Protein AF-A0A4P9YTL7-F1 (afdb_monomer)

Foldseek 3Di:
DALDDPAADPFKDKDKDQAAPQQADQQEKEKAKDWDDLFFQFFKIKIKMKMFGPVCQVVLVVLPLQPPPDDDLVRLVVSLVVLVVVNNTMIMMMIIGFLNNQQCQCPDPDHDHSVNVVLVRVVVVVVVCVVSRRNYAEYEYEDPDDFPVSLVVVCVVVVRHHYDYDHCSSNVGSNNSSRVSSNVNNRVVCLVVHHFPDPCCVVPQDSQCDPSHPPDPSNLVSQLVAQDQEPGHTRRGNCSDPSSVVSCVVRHDDDDD

Structure (mmCIF, N/CA/C/O backbone):
data_AF-A0A4P9YTL7-F1
#
_entry.id   AF-A0A4P9YTL7-F1
#
loop_
_atom_site.group_PDB
_atom_site.id
_atom_site.type_symbol
_atom_site.label_atom_id
_atom_site.label_alt_id
_atom_site.label_comp_id
_atom_site.label_asym_id
_atom_site.label_entity_id
_atom_site.label_seq_id
_atom_site.pdbx_PDB_ins_code
_atom_site.Cartn_x
_atom_site.Cartn_y
_atom_site.Cartn_z
_atom_site.occupancy
_atom_site.B_iso_or_equiv
_atom_site.auth_seq_id
_atom_site.auth_comp_id
_atom_site.auth_asym_id
_atom_site.auth_atom_id
_atom_site.pdbx_PDB_model_num
ATOM 1 N N . MET A 1 1 ? -5.002 -16.765 4.708 1.00 47.38 1 MET A N 1
ATOM 2 C CA . MET A 1 1 ? -3.624 -16.736 4.170 1.00 47.38 1 MET A CA 1
ATOM 3 C C . MET A 1 1 ? -3.748 -16.893 2.663 1.00 47.38 1 MET A C 1
ATOM 5 O O . MET A 1 1 ? -4.121 -17.970 2.240 1.00 47.38 1 MET A O 1
ATOM 9 N N . ALA A 1 2 ? -3.624 -15.882 1.815 1.00 55.34 2 ALA A N 1
ATOM 10 C CA . ALA A 1 2 ? -2.995 -14.575 1.944 1.00 55.34 2 ALA A CA 1
ATOM 11 C C . ALA A 1 2 ? -3.821 -13.532 1.169 1.00 55.34 2 ALA A C 1
ATOM 13 O O . ALA A 1 2 ? -4.632 -13.897 0.324 1.00 55.34 2 ALA A O 1
ATOM 14 N N . ALA A 1 3 ? -3.591 -12.242 1.412 1.00 68.06 3 ALA A N 1
ATOM 15 C CA . ALA A 1 3 ? -4.168 -11.167 0.601 1.00 68.06 3 ALA A CA 1
ATOM 16 C C . ALA A 1 3 ? -3.601 -11.112 -0.834 1.00 68.06 3 ALA A C 1
ATOM 18 O O . ALA A 1 3 ? -3.701 -10.083 -1.496 1.00 68.06 3 ALA A O 1
ATOM 19 N N . THR A 1 4 ? -2.966 -12.186 -1.306 1.00 78.19 4 THR A N 1
ATOM 20 C CA . THR A 1 4 ? -2.368 -12.327 -2.632 1.00 78.19 4 THR A CA 1
ATOM 21 C C . THR A 1 4 ? -3.274 -13.169 -3.527 1.00 78.19 4 THR A C 1
ATOM 23 O O . THR A 1 4 ? -3.948 -14.090 -3.066 1.00 78.19 4 THR A O 1
ATOM 26 N N . GLN A 1 5 ? -3.325 -12.825 -4.813 1.00 79.94 5 GLN A N 1
ATOM 27 C CA . GLN A 1 5 ? -4.062 -13.595 -5.815 1.00 79.94 5 GLN A CA 1
ATOM 28 C C . GLN A 1 5 ? -3.122 -14.564 -6.545 1.00 79.94 5 GLN A C 1
ATOM 30 O O . GLN A 1 5 ? -1.950 -14.233 -6.731 1.00 79.94 5 GLN A O 1
ATOM 35 N N . PRO A 1 6 ? -3.606 -15.747 -6.966 1.00 81.06 6 PRO A N 1
ATOM 36 C CA . PRO A 1 6 ? -2.812 -16.657 -7.779 1.00 81.06 6 PRO A CA 1
ATOM 37 C C . PRO A 1 6 ? -2.610 -16.086 -9.189 1.00 81.06 6 PRO A C 1
ATOM 39 O O . PRO A 1 6 ? -3.538 -15.542 -9.788 1.00 81.06 6 PRO A O 1
ATOM 42 N N . GLY A 1 7 ? -1.412 -16.279 -9.740 1.00 88.19 7 GLY A N 1
ATOM 43 C CA . GLY A 1 7 ? -1.067 -15.849 -11.095 1.00 88.19 7 GLY A CA 1
ATOM 44 C C . GLY A 1 7 ? -0.569 -14.399 -11.191 1.00 88.19 7 GLY A C 1
ATOM 45 O O . GLY A 1 7 ? -0.267 -13.768 -10.176 1.00 88.19 7 GLY A O 1
ATOM 46 N N . PRO A 1 8 ? -0.425 -13.872 -12.418 1.00 93.12 8 PRO A N 1
ATOM 47 C CA . PRO A 1 8 ? 0.178 -12.566 -12.646 1.00 93.12 8 PRO A CA 1
ATOM 48 C C . PRO A 1 8 ? -0.731 -11.419 -12.191 1.00 93.12 8 PRO A C 1
ATOM 50 O O . PRO A 1 8 ? -1.920 -11.359 -12.523 1.00 93.12 8 PRO A O 1
ATOM 53 N N . LEU A 1 9 ? -0.144 -10.442 -11.492 1.00 95.44 9 LEU A N 1
ATOM 54 C CA . LEU A 1 9 ? -0.834 -9.212 -11.112 1.00 95.44 9 LEU A CA 1
ATOM 55 C C . LEU A 1 9 ? -0.974 -8.293 -12.332 1.00 95.44 9 LEU A C 1
ATOM 57 O O . LEU A 1 9 ? -0.066 -7.534 -12.664 1.00 95.44 9 LEU A O 1
ATOM 61 N N . THR A 1 10 ? -2.130 -8.356 -12.987 1.00 94.19 10 THR A N 1
ATOM 62 C CA . THR A 1 10 ? -2.444 -7.533 -14.172 1.00 94.19 10 THR A CA 1
ATOM 63 C C . THR A 1 10 ? -3.434 -6.409 -13.886 1.00 94.19 10 THR A C 1
ATOM 65 O O . THR A 1 10 ? -3.555 -5.477 -14.678 1.00 94.19 10 THR A O 1
ATOM 68 N N . ARG A 1 11 ? -4.160 -6.497 -12.766 1.00 95.50 11 ARG A N 1
ATOM 69 C CA . ARG A 1 11 ? -5.155 -5.516 -12.331 1.00 95.50 11 ARG A CA 1
ATOM 70 C C . ARG A 1 11 ? -5.117 -5.352 -10.827 1.00 95.50 11 ARG A C 1
ATOM 72 O O . ARG A 1 11 ? -4.827 -6.277 -10.076 1.00 95.50 11 ARG A O 1
ATOM 79 N N . SER A 1 12 ? -5.447 -4.153 -10.395 1.00 97.31 12 SER A N 1
ATOM 80 C CA . SER A 1 12 ? -5.551 -3.793 -8.999 1.00 97.31 12 SER A CA 1
ATOM 81 C C . SER A 1 12 ? -6.763 -4.499 -8.394 1.00 97.31 12 SER A C 1
ATOM 83 O O . SER A 1 12 ? -7.860 -4.397 -8.938 1.00 97.31 12 SER A O 1
ATOM 85 N N . TYR A 1 13 ? -6.613 -5.089 -7.210 1.00 97.38 13 TYR A N 1
ATOM 86 C CA . TYR A 1 13 ? -7.715 -5.716 -6.470 1.00 97.38 13 TYR A CA 1
ATOM 87 C C . TYR A 1 13 ? -7.793 -5.256 -5.007 1.00 97.38 13 TYR A C 1
ATOM 89 O O . TYR A 1 13 ? -6.864 -4.645 -4.465 1.00 97.38 13 TYR A O 1
ATOM 97 N N . THR A 1 14 ? -8.928 -5.538 -4.379 1.00 97.50 14 THR A N 1
ATOM 98 C CA . THR A 1 14 ? -9.145 -5.349 -2.945 1.00 97.50 14 THR A CA 1
ATOM 99 C C . THR A 1 14 ? -9.300 -6.717 -2.290 1.00 97.50 14 THR A C 1
ATOM 101 O O . THR A 1 14 ? -9.970 -7.590 -2.838 1.00 97.50 14 THR A O 1
ATOM 104 N N . PHE A 1 15 ? -8.701 -6.896 -1.118 1.00 96.69 15 PHE A N 1
ATOM 105 C CA . PHE A 1 15 ? -8.948 -8.019 -0.222 1.00 96.69 15 PHE A CA 1
ATOM 106 C C . PHE A 1 15 ? -9.376 -7.478 1.143 1.00 96.69 15 PHE A C 1
ATOM 108 O O . PHE A 1 15 ? -8.755 -6.546 1.645 1.00 96.69 15 PHE A O 1
ATOM 115 N N . HIS A 1 16 ? -10.386 -8.086 1.758 1.00 95.94 16 HIS A N 1
ATOM 116 C CA . HIS A 1 16 ? -10.778 -7.839 3.146 1.00 95.94 16 HIS A CA 1
ATOM 117 C C . HIS A 1 16 ? -10.860 -9.177 3.873 1.00 95.94 16 HIS A C 1
ATOM 119 O O . HIS A 1 16 ? -11.236 -10.184 3.269 1.00 95.94 16 HIS A O 1
ATOM 125 N N . THR A 1 17 ? -10.523 -9.196 5.159 1.00 95.44 17 THR A N 1
ATOM 126 C CA . THR A 1 17 ? -10.933 -10.299 6.029 1.00 95.44 17 THR A CA 1
ATOM 127 C C . THR A 1 17 ? -12.433 -10.247 6.274 1.00 95.44 17 THR A C 1
ATOM 129 O O . THR A 1 17 ? -13.058 -9.194 6.130 1.00 95.44 17 THR A O 1
ATOM 132 N N . ASP A 1 18 ? -12.996 -11.363 6.734 1.00 94.50 18 ASP A N 1
ATOM 133 C CA . ASP A 1 18 ? -14.320 -11.338 7.348 1.00 94.50 18 ASP A CA 1
ATOM 134 C C . ASP A 1 18 ? -14.342 -10.307 8.486 1.00 94.50 18 ASP A C 1
ATOM 136 O O . ASP A 1 18 ? -13.347 -10.134 9.203 1.00 94.50 18 ASP A O 1
ATOM 140 N N . VAL A 1 19 ? -15.464 -9.599 8.627 1.00 95.31 19 VAL A N 1
ATOM 141 C CA . VAL A 1 19 ? -15.643 -8.625 9.706 1.00 95.31 19 VAL A CA 1
ATOM 142 C C . VAL A 1 19 ? -15.745 -9.394 11.023 1.00 95.31 19 VAL A C 1
ATOM 144 O O . VAL A 1 19 ? -16.644 -10.231 11.159 1.00 95.31 19 VAL A O 1
ATOM 147 N N . PRO A 1 20 ? -14.861 -9.137 12.002 1.00 94.56 20 PRO A N 1
ATOM 148 C CA . PRO A 1 20 ? -14.962 -9.779 13.303 1.00 94.56 20 PRO A CA 1
ATOM 149 C C . PRO A 1 20 ? -16.298 -9.449 13.966 1.00 94.56 20 PRO A C 1
ATOM 151 O O . PRO A 1 20 ? -16.736 -8.300 13.918 1.00 94.56 20 PRO A O 1
ATOM 154 N N . ALA A 1 21 ? -16.911 -10.415 14.652 1.00 89.88 21 ALA A N 1
ATOM 155 C CA . ALA A 1 21 ? -18.176 -10.187 15.356 1.00 89.88 21 ALA A CA 1
ATOM 156 C C . ALA A 1 21 ? -18.071 -9.039 16.376 1.00 89.88 21 ALA A C 1
ATOM 158 O O . ALA A 1 21 ? -19.003 -8.259 16.524 1.00 89.88 21 ALA A O 1
ATOM 159 N N . ALA A 1 22 ? -16.906 -8.868 17.014 1.00 91.75 22 ALA A N 1
ATOM 160 C CA . ALA A 1 22 ? -16.666 -7.752 17.928 1.00 91.75 22 ALA A CA 1
ATOM 161 C C . ALA A 1 22 ? -16.644 -6.376 17.229 1.00 91.75 22 ALA A C 1
ATOM 163 O O . ALA A 1 22 ? -16.876 -5.362 17.871 1.00 91.75 22 ALA A O 1
ATOM 164 N N . CYS A 1 23 ? -16.378 -6.323 15.922 1.00 91.69 23 CYS A N 1
ATOM 165 C CA . CYS A 1 23 ? -16.438 -5.098 15.118 1.00 91.69 23 CYS A CA 1
ATOM 166 C C . CYS A 1 23 ? -17.814 -4.876 14.466 1.00 91.69 23 CYS A C 1
ATOM 168 O O . CYS A 1 23 ? -18.032 -3.840 13.831 1.00 91.69 23 CYS A O 1
ATOM 170 N N . ALA A 1 24 ? -18.711 -5.859 14.584 1.00 82.12 24 ALA A N 1
ATOM 171 C CA . ALA A 1 24 ? -20.073 -5.817 14.078 1.00 82.12 24 ALA A CA 1
ATOM 172 C C . ALA A 1 24 ? -21.042 -5.264 15.145 1.00 82.12 24 ALA A C 1
ATOM 174 O O . ALA A 1 24 ? -20.634 -4.757 16.193 1.00 82.12 24 ALA A O 1
ATOM 175 N N . ASP A 1 25 ? -22.342 -5.303 14.849 1.00 79.88 25 ASP A N 1
ATOM 176 C CA . ASP A 1 25 ? -23.433 -5.015 15.794 1.00 79.88 25 ASP A CA 1
ATOM 177 C C . ASP A 1 25 ? -23.365 -3.643 16.492 1.00 79.88 25 ASP A C 1
ATOM 179 O O . ASP A 1 25 ? -23.890 -3.436 17.586 1.00 79.88 25 ASP A O 1
ATOM 183 N N . GLY A 1 26 ? -22.745 -2.661 15.835 1.00 80.62 26 GLY A N 1
ATOM 184 C CA . GLY A 1 26 ? -22.714 -1.279 16.303 1.00 80.62 26 GLY A CA 1
ATOM 185 C C . GLY A 1 26 ? -21.650 -0.977 17.361 1.00 80.62 26 GLY A C 1
ATOM 186 O O . GLY A 1 26 ? -21.641 0.146 17.871 1.00 80.62 26 GLY A O 1
ATOM 187 N N . GLN A 1 27 ? -20.717 -1.887 17.661 1.00 91.06 27 GLN A N 1
ATOM 188 C CA . GLN A 1 27 ? -19.594 -1.562 18.549 1.00 91.06 27 GLN A CA 1
ATOM 189 C C . GLN A 1 27 ? -18.655 -0.521 17.915 1.00 91.06 27 GLN A C 1
ATOM 191 O O . GLN A 1 27 ? -18.241 -0.679 16.764 1.00 91.06 27 GLN A O 1
ATOM 196 N N . PRO A 1 28 ? -18.303 0.565 18.627 1.00 96.44 28 PRO A N 1
ATOM 197 C CA . PRO A 1 28 ? -17.494 1.626 18.050 1.00 96.44 28 PRO A CA 1
ATOM 198 C C . PRO A 1 28 ? -16.050 1.154 17.842 1.00 96.44 28 PRO A C 1
ATOM 200 O O . PRO A 1 28 ? -15.390 0.692 18.772 1.00 96.44 28 PRO A O 1
ATOM 203 N N . CYS A 1 29 ? -15.552 1.300 16.618 1.00 97.88 29 CYS A N 1
ATOM 204 C CA . CYS A 1 29 ? -14.227 0.843 16.207 1.00 97.88 29 CYS A CA 1
ATOM 205 C C . CYS A 1 29 ? -13.274 2.011 15.934 1.00 97.88 29 CYS A C 1
ATOM 207 O O . CYS A 1 29 ? -13.695 3.079 15.472 1.00 97.88 29 CYS A O 1
ATOM 209 N N . LEU A 1 30 ? -11.979 1.771 16.155 1.00 97.75 30 LEU A N 1
ATOM 210 C CA . LEU A 1 30 ? -10.913 2.574 15.558 1.00 97.75 30 LEU A CA 1
ATOM 211 C C . LEU A 1 30 ? -10.334 1.865 14.334 1.00 97.75 30 LEU A C 1
ATOM 213 O O . LEU A 1 30 ? -10.321 0.636 14.268 1.00 97.75 30 LEU A O 1
ATOM 217 N N . LEU A 1 31 ? -9.818 2.645 13.389 1.00 98.50 31 LEU A N 1
ATOM 218 C CA . LEU A 1 31 ? -9.197 2.149 12.169 1.00 98.50 31 LEU A CA 1
ATOM 219 C C . LEU A 1 31 ? -7.870 2.871 11.904 1.00 98.50 31 LEU A C 1
ATOM 221 O O . LEU A 1 31 ? -7.775 4.090 12.013 1.00 98.50 31 LEU A O 1
ATOM 225 N N . GLY A 1 32 ? -6.841 2.112 11.547 1.00 98.31 32 GLY A N 1
ATOM 226 C CA . GLY A 1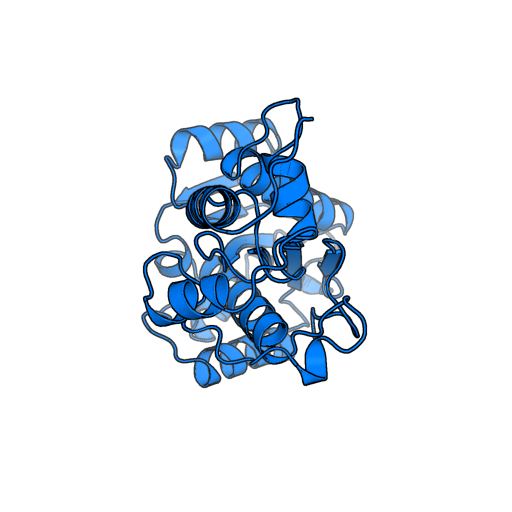 32 ? -5.555 2.603 11.062 1.00 98.31 32 GLY A CA 1
ATOM 227 C C . GLY A 1 32 ? -5.426 2.426 9.553 1.00 98.31 32 GLY A C 1
ATOM 228 O O . GLY A 1 32 ? -5.865 1.406 9.021 1.00 98.31 32 GLY A O 1
ATOM 229 N N . VAL A 1 33 ? -4.811 3.396 8.878 1.00 98.38 33 VAL A N 1
ATOM 230 C CA . VAL A 1 33 ? -4.492 3.355 7.444 1.00 98.38 33 VAL A CA 1
ATOM 231 C C . VAL A 1 33 ? -3.003 3.598 7.249 1.00 98.38 33 VAL A C 1
ATOM 233 O O . VAL A 1 33 ? -2.464 4.565 7.787 1.00 98.38 33 VAL A O 1
ATOM 236 N N . ASP A 1 34 ? -2.365 2.762 6.437 1.00 97.44 34 ASP A N 1
ATOM 237 C CA . ASP A 1 34 ? -0.982 2.962 5.998 1.00 97.44 34 ASP A CA 1
ATOM 238 C C . ASP A 1 34 ? -0.760 2.364 4.596 1.00 97.44 34 ASP A C 1
ATOM 240 O O . ASP A 1 34 ? -1.611 1.632 4.074 1.00 97.44 34 ASP A O 1
ATOM 244 N N . GLU A 1 35 ? 0.386 2.655 3.983 1.00 96.50 35 GLU A N 1
ATOM 245 C CA . GLU A 1 35 ? 0.788 2.119 2.690 1.00 96.50 35 GLU A CA 1
ATOM 246 C C . GLU A 1 35 ? 2.193 1.505 2.655 1.00 96.50 35 GLU A C 1
ATOM 248 O O . GLU A 1 35 ? 3.073 1.757 3.476 1.00 96.50 35 GLU A O 1
ATOM 253 N N . ALA A 1 36 ? 2.441 0.719 1.609 1.00 95.44 36 ALA A N 1
ATOM 254 C CA . ALA A 1 36 ? 3.758 0.230 1.246 1.00 95.44 36 ALA A CA 1
ATOM 255 C C . ALA A 1 36 ? 3.974 0.331 -0.267 1.00 95.44 36 ALA A C 1
ATOM 257 O O . ALA A 1 36 ? 3.078 0.096 -1.077 1.00 95.44 36 ALA A O 1
ATOM 258 N N . GLY A 1 37 ? 5.208 0.635 -0.675 1.00 95.12 37 GLY A N 1
ATOM 259 C CA . GLY A 1 37 ? 5.582 0.621 -2.091 1.00 95.12 37 GLY A CA 1
ATOM 260 C C . GLY A 1 37 ? 5.193 1.868 -2.872 1.00 95.12 37 GLY A C 1
ATOM 261 O O . GLY A 1 37 ? 5.015 1.792 -4.084 1.00 95.12 37 GLY A O 1
ATOM 262 N N . ARG A 1 38 ? 5.102 3.028 -2.222 1.00 95.25 38 ARG A N 1
ATOM 263 C CA . ARG A 1 38 ? 4.814 4.291 -2.906 1.00 95.25 38 ARG A CA 1
ATOM 264 C C . ARG A 1 38 ? 5.929 4.743 -3.861 1.00 95.25 38 ARG A C 1
ATOM 266 O O . ARG A 1 38 ? 5.645 5.088 -5.000 1.00 95.25 38 ARG A O 1
ATOM 273 N N . GLY A 1 39 ? 7.184 4.740 -3.409 1.00 94.62 39 GLY A N 1
ATOM 274 C CA . GLY A 1 39 ? 8.348 5.240 -4.164 1.00 94.62 39 GLY A CA 1
ATOM 275 C C . GLY A 1 39 ? 8.971 4.331 -5.249 1.00 94.62 39 GLY A C 1
ATOM 276 O O . GLY A 1 39 ? 9.470 4.881 -6.232 1.00 94.62 39 GLY A O 1
ATOM 277 N N . PRO A 1 40 ? 8.977 2.990 -5.111 1.00 97.19 40 PRO A N 1
ATOM 278 C CA . PRO A 1 40 ? 9.575 2.068 -6.078 1.00 97.19 40 PRO A CA 1
ATOM 279 C C . PRO A 1 40 ? 9.071 2.249 -7.512 1.00 97.19 40 PRO A C 1
ATOM 281 O O . PRO A 1 40 ? 7.891 2.512 -7.732 1.00 97.19 40 PRO A O 1
ATOM 284 N N .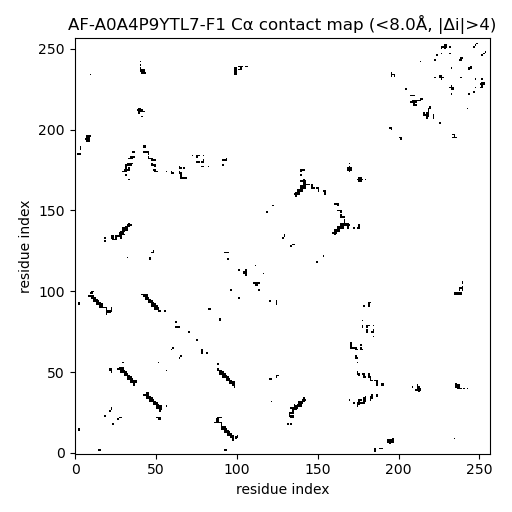 VAL A 1 41 ? 9.964 2.041 -8.478 1.00 98.12 41 VAL A N 1
ATOM 285 C CA . VAL A 1 41 ? 9.636 1.936 -9.909 1.00 98.12 41 VAL A CA 1
ATOM 286 C C . VAL A 1 41 ? 9.166 0.525 -10.287 1.00 98.12 41 VAL A C 1
ATOM 288 O O . VAL A 1 41 ? 8.511 0.349 -11.311 1.00 98.12 41 VAL A O 1
ATOM 291 N N . LEU A 1 42 ? 9.455 -0.473 -9.444 1.00 97.88 42 LEU A N 1
ATOM 292 C CA . LEU A 1 42 ? 9.038 -1.867 -9.618 1.00 97.88 42 LEU A CA 1
ATOM 293 C C . LEU A 1 42 ? 7.961 -2.285 -8.606 1.00 97.88 42 LEU A C 1
ATOM 295 O O . LEU A 1 42 ? 8.001 -1.903 -7.431 1.00 97.88 42 LEU A O 1
ATOM 299 N N . GLY A 1 43 ? 7.045 -3.143 -9.054 1.00 97.38 43 GLY A N 1
ATOM 300 C CA . GLY A 1 43 ? 6.059 -3.834 -8.222 1.00 97.38 43 GLY A CA 1
ATOM 301 C C . GLY A 1 43 ? 4.863 -2.967 -7.814 1.00 97.38 43 GLY A C 1
ATOM 302 O O . GLY A 1 43 ? 4.769 -1.798 -8.197 1.00 97.38 43 GLY A O 1
ATOM 303 N N . PRO A 1 44 ? 3.915 -3.509 -7.038 1.00 97.81 44 PRO A N 1
ATOM 304 C CA . PRO A 1 44 ? 2.667 -2.825 -6.711 1.00 97.81 44 PRO A CA 1
ATOM 305 C C . PRO A 1 44 ? 2.828 -1.781 -5.599 1.00 97.81 44 PRO A C 1
ATOM 307 O O . PRO A 1 44 ? 3.804 -1.793 -4.840 1.00 97.81 44 PRO A O 1
ATOM 310 N N . MET A 1 45 ? 1.844 -0.887 -5.493 1.00 98.00 45 MET A N 1
ATOM 311 C CA . MET A 1 45 ? 1.622 -0.053 -4.308 1.00 98.00 45 MET A CA 1
ATOM 312 C C . MET A 1 45 ? 0.463 -0.657 -3.515 1.00 98.00 45 MET A C 1
ATOM 314 O O . MET A 1 45 ? -0.579 -0.953 -4.089 1.00 98.00 45 MET A O 1
ATOM 318 N N . VAL A 1 46 ? 0.635 -0.866 -2.214 1.00 98.19 46 VAL A N 1
ATOM 319 C CA . VAL A 1 46 ? -0.365 -1.520 -1.363 1.00 98.19 46 VAL A CA 1
ATOM 320 C C . VAL A 1 46 ? -0.808 -0.549 -0.286 1.00 98.19 46 VAL A C 1
ATOM 322 O O . VAL A 1 46 ? 0.015 -0.106 0.504 1.00 98.19 46 VAL A O 1
ATOM 325 N N . TYR A 1 47 ? -2.098 -0.241 -0.245 1.00 98.31 47 TYR A N 1
ATOM 326 C CA . TYR A 1 47 ? -2.732 0.429 0.888 1.00 98.31 47 TYR A CA 1
ATOM 327 C C . TYR A 1 47 ? -3.378 -0.614 1.786 1.00 98.31 47 TYR A C 1
ATOM 329 O O . TYR A 1 47 ? -3.948 -1.578 1.279 1.00 98.31 47 TYR A O 1
ATOM 337 N N . SER A 1 48 ? -3.331 -0.412 3.096 1.00 98.25 48 SER A N 1
ATOM 338 C CA . SER A 1 48 ? -3.975 -1.289 4.067 1.00 98.25 48 SER A CA 1
ATOM 339 C C . SER A 1 48 ? -4.824 -0.503 5.046 1.00 98.25 48 SER A C 1
ATOM 341 O O . SER A 1 48 ? -4.482 0.613 5.432 1.00 98.25 48 SER A O 1
ATOM 343 N N . ILE A 1 49 ? -5.894 -1.147 5.500 1.00 98.50 49 ILE A N 1
ATOM 344 C CA . ILE A 1 49 ? -6.628 -0.788 6.705 1.00 98.50 49 ILE A CA 1
ATOM 345 C C . ILE A 1 49 ? -6.505 -1.900 7.742 1.00 98.50 49 ILE A C 1
ATOM 347 O O . ILE A 1 49 ? -6.436 -3.076 7.388 1.00 98.50 49 ILE A O 1
ATOM 351 N N . CYS A 1 50 ? -6.495 -1.528 9.015 1.00 98.12 50 CYS A N 1
ATOM 352 C CA . CYS A 1 50 ? -6.637 -2.439 10.147 1.00 98.12 50 CYS A CA 1
ATOM 353 C C . CYS A 1 50 ? -7.579 -1.790 11.158 1.00 98.12 50 CYS A C 1
ATOM 355 O O . CYS A 1 50 ? -7.485 -0.586 11.381 1.00 98.12 50 CYS A O 1
ATOM 357 N N . TYR A 1 51 ? -8.503 -2.543 11.740 1.00 98.00 51 TYR A N 1
ATOM 358 C CA . TYR A 1 51 ? -9.505 -2.008 12.654 1.00 98.00 51 TYR A CA 1
ATOM 359 C C . TYR A 1 51 ? -9.842 -2.993 13.771 1.00 98.00 51 TYR A C 1
ATOM 361 O O . TYR A 1 51 ? -9.762 -4.211 13.603 1.00 98.00 51 TYR A O 1
ATOM 369 N N . CYS A 1 52 ? -10.224 -2.446 14.920 1.00 97.31 52 CYS A N 1
ATOM 370 C CA . CYS A 1 52 ? -10.704 -3.196 16.076 1.00 97.31 52 CYS A CA 1
ATOM 371 C C . CYS A 1 52 ? -11.635 -2.321 16.939 1.00 97.31 52 CYS A C 1
ATOM 373 O O . CYS A 1 52 ? -11.682 -1.098 16.741 1.00 97.31 52 CYS A O 1
ATOM 375 N N . PRO A 1 53 ? -12.369 -2.899 17.907 1.00 97.19 53 PRO A N 1
ATOM 376 C CA . PRO A 1 53 ? -13.204 -2.128 18.825 1.00 97.19 53 PRO A CA 1
ATOM 377 C C . PRO A 1 53 ? -12.366 -1.169 19.677 1.00 97.19 53 PRO A C 1
ATOM 379 O O . PRO A 1 53 ? -11.272 -1.522 20.122 1.00 97.19 53 PRO A O 1
ATOM 382 N N . LEU A 1 54 ? -12.894 0.026 19.965 1.00 95.62 54 LEU A N 1
ATOM 383 C CA . LEU A 1 54 ? -12.209 1.048 20.775 1.00 95.62 54 LEU A CA 1
ATOM 384 C C . LEU A 1 54 ? -11.748 0.508 22.134 1.00 95.62 54 LEU A C 1
ATOM 386 O O . LEU A 1 54 ? -10.628 0.781 22.572 1.00 95.62 54 LEU A O 1
ATOM 390 N N . GLU A 1 55 ? -12.587 -0.309 22.770 1.00 94.25 55 GLU A N 1
ATOM 391 C CA . GLU A 1 55 ? -12.313 -0.931 24.070 1.00 94.25 55 GLU A CA 1
ATOM 392 C C . GLU A 1 55 ? -11.114 -1.894 24.030 1.00 94.25 55 GLU A C 1
ATOM 394 O O . GLU A 1 55 ? -10.447 -2.095 25.042 1.00 94.25 55 GLU A O 1
ATOM 399 N N . ARG A 1 56 ? -10.789 -2.441 22.850 1.00 93.69 56 ARG A N 1
ATOM 400 C CA . ARG A 1 56 ? -9.682 -3.383 22.613 1.00 93.69 56 ARG A CA 1
ATOM 401 C C . ARG A 1 56 ? -8.431 -2.697 22.043 1.00 93.69 56 ARG A C 1
ATOM 403 O O . ARG A 1 56 ? -7.472 -3.365 21.663 1.00 93.69 56 ARG A O 1
ATOM 410 N N . SER A 1 57 ? -8.396 -1.364 21.990 1.00 90.50 57 SER A N 1
ATOM 411 C CA . SER A 1 57 ? -7.239 -0.602 21.482 1.00 90.50 57 SER A CA 1
ATOM 412 C C . SER A 1 57 ? -5.941 -0.880 22.258 1.00 90.50 57 SER A C 1
ATOM 414 O O . SER A 1 57 ? -4.860 -0.952 21.667 1.00 90.50 57 SER A O 1
ATOM 416 N N . ASN A 1 58 ? -6.042 -1.097 23.573 1.00 88.75 58 ASN A N 1
ATOM 417 C CA . ASN A 1 58 ? -4.902 -1.448 24.423 1.00 88.75 58 ASN A CA 1
ATOM 418 C C . ASN A 1 58 ? -4.344 -2.848 24.120 1.00 88.75 58 ASN A C 1
ATOM 420 O O . ASN A 1 58 ? -3.133 -3.052 24.232 1.00 88.75 58 ASN A O 1
ATOM 424 N N . ASP A 1 59 ? -5.182 -3.781 23.665 1.00 91.00 59 ASP A N 1
ATOM 425 C CA . ASP A 1 59 ? -4.744 -5.126 23.286 1.00 91.00 59 ASP A CA 1
ATOM 426 C C . ASP A 1 59 ? -3.813 -5.053 22.077 1.00 91.00 59 ASP A C 1
ATOM 428 O O . ASP A 1 59 ? -2.735 -5.643 22.102 1.00 91.00 59 ASP A O 1
ATOM 432 N N . ILE A 1 60 ? -4.141 -4.227 21.074 1.00 87.62 60 ILE A N 1
ATOM 433 C CA . ILE A 1 60 ? -3.257 -3.981 19.921 1.00 87.62 60 ILE A CA 1
ATOM 434 C C . ILE A 1 60 ? -1.890 -3.484 20.389 1.00 87.62 60 ILE A C 1
ATOM 436 O O . ILE A 1 60 ? -0.855 -3.961 19.928 1.00 87.62 60 ILE A O 1
ATOM 440 N N . LYS A 1 61 ? -1.854 -2.559 21.352 1.00 84.75 61 LYS A N 1
ATOM 441 C CA . LYS A 1 61 ? -0.588 -2.078 21.915 1.00 84.75 61 LYS A CA 1
ATOM 442 C C . LYS A 1 61 ? 0.215 -3.219 22.555 1.00 84.75 61 LYS A C 1
ATOM 444 O O . LYS A 1 61 ? 1.419 -3.311 22.322 1.00 84.75 61 LYS A O 1
ATOM 449 N N . SER A 1 62 ? -0.447 -4.109 23.297 1.00 86.06 62 SER A N 1
ATOM 450 C CA . SER A 1 62 ? 0.185 -5.261 23.960 1.00 86.06 62 SER A CA 1
ATOM 451 C C . SER A 1 62 ? 0.754 -6.310 22.990 1.00 86.06 62 SER A C 1
ATOM 453 O O . SER A 1 62 ? 1.703 -7.017 23.330 1.00 86.06 62 SER A O 1
ATOM 455 N N . LEU A 1 63 ? 0.252 -6.374 21.749 1.00 86.19 63 LEU A N 1
ATOM 456 C CA . LEU A 1 63 ? 0.742 -7.305 20.725 1.00 86.19 63 LEU A CA 1
ATOM 457 C C . LEU A 1 63 ? 2.133 -6.940 20.166 1.00 86.19 63 LEU A C 1
ATOM 459 O O . LEU A 1 63 ? 2.751 -7.771 19.488 1.00 86.19 63 LEU A O 1
ATOM 463 N N . GLY A 1 64 ? 2.660 -5.754 20.495 1.00 80.50 64 GLY A N 1
ATOM 464 C CA . GLY A 1 64 ? 4.020 -5.323 20.146 1.00 80.50 64 GLY A CA 1
ATOM 465 C C . GLY A 1 64 ? 4.119 -4.422 18.913 1.00 80.50 64 GLY A C 1
ATOM 466 O O . GLY A 1 64 ? 5.207 -4.256 18.373 1.00 80.50 64 GLY A O 1
ATOM 467 N N . PHE A 1 65 ? 3.012 -3.825 18.463 1.00 79.56 65 PHE A N 1
ATOM 468 C CA . PHE A 1 65 ? 3.005 -2.914 17.309 1.00 79.56 65 PHE A CA 1
ATOM 469 C C . PHE A 1 65 ? 3.639 -1.535 17.606 1.00 79.56 65 PHE A C 1
ATOM 471 O O . PHE A 1 65 ? 4.061 -0.831 16.693 1.00 79.56 65 PHE A O 1
ATOM 478 N N . ALA A 1 66 ? 3.774 -1.150 18.881 1.00 62.81 66 ALA A N 1
ATOM 479 C CA . ALA A 1 66 ? 4.326 0.154 19.275 1.00 62.81 66 ALA A CA 1
ATOM 480 C C . ALA A 1 66 ? 5.844 0.313 19.022 1.00 62.81 66 ALA A C 1
ATOM 482 O O . ALA A 1 66 ? 6.297 1.425 18.762 1.00 62.81 66 ALA A O 1
ATOM 483 N N . ASP A 1 67 ? 6.620 -0.777 19.040 1.00 58.25 67 ASP A N 1
ATOM 484 C CA . ASP A 1 67 ? 8.092 -0.756 18.923 1.00 58.25 67 ASP A CA 1
ATOM 485 C C . ASP A 1 67 ? 8.594 -1.142 17.518 1.00 58.25 67 ASP A C 1
ATOM 487 O O . ASP A 1 67 ? 9.709 -1.620 17.335 1.00 58.25 67 ASP A O 1
ATOM 491 N N . SER A 1 68 ? 7.779 -0.920 16.484 1.00 56.75 68 SER A N 1
ATOM 492 C CA . SER A 1 68 ? 8.016 -1.402 15.110 1.00 56.75 68 SER A CA 1
ATOM 493 C C . SER A 1 68 ? 9.135 -0.690 14.325 1.00 56.75 68 SER A C 1
ATOM 495 O O . SER A 1 68 ? 9.274 -0.877 13.110 1.00 56.75 68 SER A O 1
ATOM 497 N N . LYS A 1 69 ? 9.979 0.113 14.985 1.00 57.00 69 LYS A N 1
ATOM 498 C CA . LYS A 1 69 ? 11.100 0.778 14.313 1.00 57.00 69 LYS A CA 1
ATOM 499 C C . LYS A 1 69 ? 12.142 -0.271 13.937 1.00 57.00 69 LYS A C 1
ATOM 501 O O . LYS A 1 69 ? 12.722 -0.922 14.797 1.00 57.00 69 LYS A O 1
ATOM 506 N N . THR A 1 70 ? 12.368 -0.400 12.628 1.00 65.88 70 THR A N 1
ATOM 507 C CA . THR A 1 70 ? 13.297 -1.355 11.995 1.00 65.88 70 THR A CA 1
ATOM 508 C C . THR A 1 70 ? 12.978 -2.829 12.256 1.00 65.88 70 THR A C 1
ATOM 510 O O . THR A 1 70 ? 13.845 -3.589 12.666 1.00 65.88 70 THR A O 1
ATOM 513 N N . LEU A 1 71 ? 11.747 -3.249 11.950 1.00 80.50 71 LEU A N 1
ATOM 514 C CA . LEU A 1 71 ? 11.423 -4.677 11.890 1.00 80.50 71 LEU A CA 1
ATOM 515 C C . LEU A 1 71 ? 11.998 -5.324 10.629 1.00 80.50 71 LEU A C 1
ATOM 517 O O . LEU A 1 71 ? 11.830 -4.792 9.524 1.00 80.50 71 LEU A O 1
ATOM 521 N N . ASN A 1 72 ? 12.614 -6.492 10.775 1.00 86.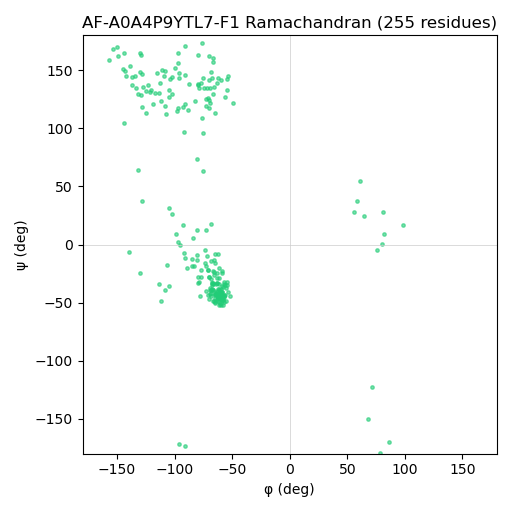88 72 ASN A N 1
ATOM 522 C CA . ASN A 1 72 ? 12.991 -7.334 9.642 1.00 86.88 72 ASN A CA 1
ATOM 523 C C . ASN A 1 72 ? 11.768 -8.078 9.066 1.00 86.88 72 ASN A C 1
ATOM 525 O O . ASN A 1 72 ? 10.659 -7.994 9.590 1.00 86.88 72 ASN A O 1
ATOM 529 N N . GLU A 1 73 ? 11.951 -8.770 7.944 1.00 86.94 73 GLU A N 1
ATOM 530 C CA . GLU A 1 73 ? 10.867 -9.479 7.253 1.00 86.94 73 GLU A CA 1
ATOM 531 C C . GLU A 1 73 ? 10.181 -10.534 8.136 1.00 86.94 73 GLU A C 1
ATOM 533 O O . GLU A 1 73 ? 8.961 -10.500 8.286 1.00 86.94 73 GLU A O 1
ATOM 538 N N . GLN A 1 74 ? 10.961 -11.384 8.809 1.00 88.50 74 GLN A N 1
ATOM 539 C CA . GLN A 1 74 ? 10.450 -12.446 9.686 1.00 88.50 74 GLN A CA 1
ATOM 540 C C . GLN A 1 74 ? 9.639 -11.880 10.859 1.00 88.50 74 GLN A C 1
ATOM 542 O O . GLN A 1 74 ? 8.612 -12.429 11.258 1.00 88.50 74 GLN A O 1
ATOM 547 N N . GLU A 1 75 ? 10.069 -10.750 11.417 1.00 90.06 75 GLU A N 1
ATOM 548 C CA . GLU A 1 75 ? 9.338 -10.069 12.484 1.00 90.06 75 GLU A CA 1
ATOM 549 C C . GLU A 1 75 ? 8.002 -9.508 11.993 1.00 90.06 75 GLU A C 1
ATOM 551 O O . GLU A 1 75 ? 7.005 -9.600 12.716 1.00 90.06 75 GLU A O 1
ATOM 556 N N . ARG A 1 76 ? 7.955 -8.966 10.766 1.00 90.50 76 ARG A N 1
ATOM 557 C CA . ARG A 1 76 ? 6.703 -8.497 10.156 1.00 90.50 76 ARG A CA 1
ATOM 558 C C . ARG A 1 76 ? 5.739 -9.651 9.904 1.00 90.50 76 ARG A C 1
ATOM 560 O O . ARG A 1 76 ? 4.562 -9.523 10.230 1.00 90.50 76 ARG A O 1
ATOM 567 N N . GLU A 1 77 ? 6.228 -10.780 9.399 1.00 91.12 77 GLU A N 1
ATOM 568 C CA . GLU A 1 77 ? 5.417 -11.990 9.218 1.00 91.12 77 GLU A CA 1
ATOM 569 C C . GLU A 1 77 ? 4.852 -12.497 10.547 1.00 91.12 77 GLU A C 1
ATOM 571 O O . GLU A 1 77 ? 3.653 -12.760 10.650 1.00 91.12 77 GLU A O 1
ATOM 576 N N . ARG A 1 78 ? 5.675 -12.537 11.603 1.00 91.88 78 ARG A N 1
ATOM 577 C CA . ARG A 1 78 ? 5.224 -12.913 12.949 1.00 91.88 78 ARG A CA 1
ATOM 578 C C . ARG A 1 78 ? 4.135 -11.975 13.473 1.00 91.88 78 ARG A C 1
ATOM 580 O O . ARG A 1 78 ? 3.180 -12.426 14.098 1.00 91.88 78 ARG A O 1
ATOM 587 N N . LEU A 1 79 ? 4.263 -10.667 13.251 1.00 92.19 79 LEU A N 1
ATOM 588 C CA . LEU A 1 79 ? 3.233 -9.703 13.650 1.00 92.19 79 LEU A CA 1
ATOM 589 C C . LEU A 1 79 ? 1.947 -9.858 12.831 1.00 92.19 79 LEU A C 1
ATOM 591 O O . LEU A 1 79 ? 0.863 -9.788 13.407 1.00 92.19 79 LEU A O 1
ATOM 595 N N . LEU A 1 80 ? 2.042 -10.129 11.526 1.00 92.88 80 LEU A N 1
ATOM 596 C CA . LEU A 1 80 ? 0.867 -10.442 10.712 1.00 92.88 80 LEU A CA 1
ATOM 597 C C . LEU A 1 80 ? 0.180 -11.724 11.200 1.00 92.88 80 LEU A C 1
ATOM 599 O O . LEU A 1 80 ? -1.049 -11.778 11.258 1.00 92.88 80 LEU A O 1
ATOM 603 N N . GLN A 1 81 ? 0.950 -12.734 11.609 1.00 93.00 81 GLN A N 1
ATOM 604 C CA . GLN A 1 81 ? 0.399 -13.947 12.207 1.00 93.00 81 GLN A CA 1
ATOM 605 C C . GLN A 1 81 ? -0.385 -13.622 13.484 1.00 93.00 81 GLN A C 1
ATOM 607 O O . GLN A 1 81 ? -1.512 -14.091 13.624 1.00 93.00 81 GLN A O 1
ATOM 612 N N . LYS A 1 82 ? 0.131 -12.745 14.356 1.00 93.75 82 LYS A N 1
ATOM 613 C CA . LYS A 1 82 ? -0.622 -12.286 15.535 1.00 93.75 82 LYS A CA 1
ATOM 614 C C . LYS A 1 82 ? -1.942 -11.612 15.159 1.00 93.75 82 LYS A C 1
ATOM 616 O O . LYS A 1 82 ? -2.940 -11.867 15.823 1.00 93.75 82 LYS A O 1
ATOM 621 N N . ILE A 1 83 ? -1.979 -10.789 14.106 1.00 93.56 83 ILE A N 1
ATOM 622 C CA . ILE A 1 83 ? -3.242 -10.208 13.603 1.00 93.56 83 ILE A CA 1
ATOM 623 C C . ILE A 1 83 ? -4.215 -11.329 13.215 1.00 93.56 83 ILE A C 1
ATOM 625 O O . ILE A 1 83 ? -5.378 -11.303 13.605 1.00 93.56 83 ILE A O 1
ATOM 629 N N . CYS A 1 84 ? -3.732 -12.347 12.498 1.00 92.12 84 CYS A N 1
ATOM 630 C CA . CYS A 1 84 ? -4.547 -13.483 12.058 1.00 92.12 84 CYS A CA 1
ATOM 631 C C . CYS A 1 84 ? -5.050 -14.369 13.214 1.00 92.12 84 CYS A C 1
ATOM 633 O O . CYS A 1 84 ? -6.134 -14.948 13.114 1.00 92.12 84 CYS A O 1
ATOM 635 N N . GLU A 1 85 ? -4.267 -14.499 14.286 1.00 94.06 85 GLU A N 1
ATOM 636 C CA . GLU A 1 85 ? -4.624 -15.256 15.495 1.00 94.06 85 GLU A CA 1
ATOM 637 C C . GLU A 1 85 ? -5.736 -14.572 16.302 1.00 94.06 85 GLU A C 1
ATOM 639 O O . GLU A 1 85 ? -6.535 -15.259 16.929 1.00 94.06 85 GLU A O 1
ATOM 644 N N . HIS A 1 86 ? -5.842 -13.244 16.216 1.00 95.00 86 HIS A N 1
ATOM 645 C CA . HIS A 1 86 ? -6.813 -12.415 16.942 1.00 95.00 86 HIS A CA 1
ATOM 646 C C . HIS A 1 86 ? -7.954 -11.912 16.035 1.00 95.00 86 HIS A C 1
ATOM 648 O O . HIS A 1 86 ? -8.507 -10.823 16.214 1.00 95.00 86 HIS A O 1
ATOM 654 N N . ARG A 1 87 ? -8.311 -12.712 15.023 1.00 93.75 87 ARG A N 1
ATOM 655 C CA . ARG A 1 87 ? -9.368 -12.400 14.041 1.00 93.75 87 ARG A CA 1
ATOM 656 C C . ARG A 1 87 ? -10.780 -12.300 14.633 1.00 93.75 87 ARG A C 1
ATOM 658 O O . ARG A 1 87 ? -11.715 -11.955 13.923 1.00 93.75 87 ARG A O 1
ATOM 665 N N . ASP A 1 88 ? -10.955 -12.648 15.904 1.00 93.44 88 ASP A N 1
ATOM 666 C CA . ASP A 1 88 ? -12.206 -12.498 16.648 1.00 93.44 88 ASP A CA 1
ATOM 667 C C . ASP A 1 88 ? -12.531 -11.028 16.967 1.00 93.44 88 ASP A C 1
ATOM 669 O O . ASP A 1 88 ? -13.705 -10.689 17.135 1.00 93.44 88 ASP A O 1
ATOM 673 N N . TYR A 1 89 ? -11.524 -10.142 16.971 1.00 95.00 89 TYR A N 1
ATOM 674 C CA . TYR A 1 89 ? -11.717 -8.696 17.152 1.00 95.00 89 TYR A CA 1
ATOM 675 C C . TYR A 1 89 ? -10.840 -7.797 16.270 1.00 95.00 89 TYR A C 1
ATOM 677 O O . TYR A 1 89 ? -11.031 -6.582 16.289 1.00 95.00 89 TYR A O 1
ATOM 685 N N . ILE A 1 90 ? -9.891 -8.343 15.505 1.00 96.50 90 ILE A N 1
ATOM 686 C CA . ILE A 1 90 ? -9.077 -7.567 14.562 1.00 96.50 90 ILE A CA 1
ATOM 687 C C . ILE A 1 90 ? -9.491 -7.900 13.133 1.00 96.50 90 ILE A C 1
ATOM 689 O O . ILE A 1 90 ? -9.360 -9.039 12.687 1.00 96.50 90 ILE A O 1
ATOM 693 N N . GLY A 1 91 ? -9.959 -6.887 12.409 1.00 97.12 91 GLY A N 1
ATOM 694 C CA . GLY A 1 91 ? -10.220 -6.965 10.977 1.00 97.12 91 GLY A CA 1
ATOM 695 C C . GLY A 1 91 ? -9.186 -6.165 10.198 1.00 97.12 91 GLY A C 1
ATOM 696 O O . GLY A 1 91 ? -8.663 -5.159 10.680 1.00 97.12 91 GLY A O 1
ATOM 697 N N . TRP A 1 92 ? -8.870 -6.597 8.982 1.00 97.88 92 TRP A N 1
ATOM 698 C CA . TRP A 1 92 ? -7.971 -5.853 8.105 1.00 97.88 92 TRP A CA 1
ATOM 699 C C . TRP A 1 92 ? -8.321 -6.062 6.638 1.00 97.88 92 TRP A C 1
ATOM 701 O O . TRP A 1 92 ? -9.026 -6.993 6.256 1.00 97.88 92 TRP A O 1
ATOM 711 N N . GLY A 1 93 ? -7.816 -5.171 5.799 1.00 97.88 93 GLY A N 1
ATOM 712 C CA . GLY A 1 93 ? -7.999 -5.245 4.361 1.00 97.88 93 GLY A CA 1
ATOM 713 C C . GLY A 1 93 ? -6.910 -4.484 3.639 1.00 97.88 93 GLY A C 1
ATOM 714 O O . GLY A 1 93 ? -6.254 -3.620 4.217 1.00 97.88 93 GLY A O 1
ATOM 715 N N . VAL A 1 94 ? -6.705 -4.814 2.372 1.00 98.31 94 VAL A N 1
ATOM 716 C CA . VAL A 1 94 ? -5.715 -4.177 1.511 1.00 98.31 94 VAL A CA 1
ATOM 717 C C . VAL A 1 94 ? -6.302 -3.845 0.151 1.00 98.31 94 VAL A C 1
ATOM 719 O O . VAL A 1 94 ? -7.080 -4.606 -0.424 1.00 98.31 94 VAL A O 1
ATOM 722 N N . ARG A 1 95 ? -5.855 -2.722 -0.404 1.00 98.31 95 ARG A N 1
ATOM 723 C CA . ARG A 1 95 ? -5.987 -2.389 -1.818 1.00 98.31 95 ARG A CA 1
ATOM 724 C C . ARG A 1 95 ? -4.614 -2.510 -2.458 1.00 98.31 95 ARG A C 1
ATOM 726 O O . ARG A 1 95 ? -3.724 -1.705 -2.191 1.00 98.31 95 ARG A O 1
ATOM 733 N N . VAL A 1 96 ? -4.461 -3.496 -3.332 1.00 98.50 96 VAL A N 1
ATOM 734 C CA . VAL A 1 96 ? -3.250 -3.675 -4.134 1.00 98.50 96 VAL A CA 1
ATOM 735 C C . VAL A 1 96 ? -3.437 -2.955 -5.460 1.00 98.50 96 VAL A C 1
ATOM 737 O O . VAL A 1 96 ? -4.341 -3.287 -6.227 1.00 98.50 96 VAL A O 1
ATOM 740 N N . LEU A 1 97 ? -2.583 -1.970 -5.722 1.00 98.38 97 LEU A N 1
ATOM 741 C CA . LEU A 1 97 ? -2.536 -1.205 -6.960 1.00 98.38 97 LEU A CA 1
ATOM 742 C C . LEU A 1 97 ? -1.442 -1.773 -7.864 1.00 98.38 97 LEU A C 1
ATOM 744 O O . LEU A 1 97 ? -0.257 -1.745 -7.517 1.00 98.38 97 LEU A O 1
ATOM 748 N N . SER A 1 98 ? -1.853 -2.315 -9.008 1.00 98.00 98 SER A N 1
ATOM 749 C CA . SER A 1 98 ? -0.958 -2.938 -9.981 1.00 98.00 98 SER A CA 1
ATOM 750 C C . SER A 1 98 ? -0.049 -1.890 -10.646 1.00 98.00 98 SER A C 1
ATOM 752 O O . SER A 1 98 ? -0.471 -0.742 -10.832 1.00 98.00 98 SER A O 1
ATOM 754 N N . PRO A 1 99 ? 1.192 -2.240 -11.038 1.00 97.94 99 PRO A N 1
ATOM 755 C CA . PRO A 1 99 ? 2.051 -1.330 -11.800 1.00 97.94 99 PRO A CA 1
ATOM 756 C C . PRO A 1 99 ? 1.385 -0.802 -13.078 1.00 97.94 99 PRO A C 1
ATOM 758 O O . PRO A 1 99 ? 1.580 0.361 -13.445 1.00 97.94 99 PRO A O 1
ATOM 761 N N . GLN A 1 100 ? 0.570 -1.637 -13.724 1.00 96.38 100 GLN A N 1
ATOM 762 C CA . GLN A 1 100 ? -0.164 -1.324 -14.944 1.00 96.38 100 GLN A CA 1
ATOM 763 C C . GLN A 1 100 ? -1.231 -0.261 -14.686 1.00 96.38 100 GLN A C 1
ATOM 765 O O . GLN A 1 100 ? -1.252 0.750 -15.384 1.00 96.38 100 GLN A O 1
ATOM 770 N N . ASP A 1 101 ? -2.054 -0.419 -13.646 1.00 97.31 101 ASP A N 1
ATOM 771 C CA . ASP A 1 101 ? -3.076 0.577 -13.310 1.00 97.31 101 ASP A CA 1
ATOM 772 C C . ASP A 1 101 ? -2.454 1.883 -12.822 1.00 97.31 101 ASP A C 1
ATOM 774 O O . ASP A 1 101 ? -2.972 2.956 -13.138 1.00 97.31 101 ASP A O 1
ATOM 778 N N . ILE A 1 102 ? -1.330 1.819 -12.094 1.00 97.94 102 ILE A N 1
ATOM 779 C CA . ILE A 1 102 ? -0.589 3.020 -11.694 1.00 97.94 102 ILE A CA 1
ATOM 780 C C . ILE A 1 102 ? -0.122 3.778 -12.945 1.00 97.94 102 ILE A C 1
ATOM 782 O O . ILE A 1 102 ? -0.392 4.974 -13.087 1.00 97.94 102 ILE A O 1
ATOM 786 N N . SER A 1 103 ? 0.524 3.067 -13.872 1.00 97.31 103 SER A N 1
ATOM 787 C CA . SER A 1 103 ? 1.049 3.628 -15.119 1.00 97.31 103 SER A CA 1
ATOM 788 C C . SER A 1 103 ? -0.061 4.206 -15.991 1.00 97.31 103 SER A C 1
ATOM 790 O O . SER A 1 103 ? -0.001 5.375 -16.369 1.00 97.31 103 SER A O 1
ATOM 792 N N . GLN A 1 104 ? -1.108 3.419 -16.250 1.00 95.94 104 GLN A N 1
ATOM 793 C CA . GLN A 1 104 ? -2.269 3.822 -17.040 1.00 95.94 104 GLN A CA 1
ATOM 794 C C . GLN A 1 104 ? -2.925 5.069 -16.449 1.00 95.94 104 GLN A C 1
ATOM 796 O O . GLN A 1 104 ? -3.270 6.003 -17.170 1.00 95.94 104 GLN A O 1
ATOM 801 N N . SER A 1 105 ? -3.089 5.103 -15.130 1.00 96.56 105 SER A N 1
ATOM 802 C CA . SER A 1 105 ? -3.749 6.208 -14.450 1.00 96.56 105 SER A CA 1
ATOM 803 C C . SER A 1 105 ? -2.926 7.497 -14.488 1.00 96.56 105 SER A C 1
ATOM 805 O O . SER A 1 105 ? -3.500 8.566 -14.686 1.00 96.56 105 SER A O 1
ATOM 807 N N . MET A 1 106 ? -1.602 7.414 -14.332 1.00 96.88 106 MET A N 1
ATOM 808 C CA . MET A 1 106 ? -0.720 8.587 -14.338 1.00 96.88 106 MET A CA 1
ATOM 809 C C . MET A 1 106 ? -0.395 9.114 -15.742 1.00 96.88 106 MET A C 1
ATOM 811 O O . MET A 1 106 ? -0.159 10.313 -15.885 1.00 96.88 106 MET A O 1
ATOM 815 N N . LEU A 1 107 ? -0.403 8.250 -16.763 1.00 95.50 107 LEU A N 1
ATOM 816 C CA . LEU A 1 107 ? -0.097 8.598 -18.159 1.00 95.50 107 LEU A CA 1
ATOM 817 C C . LEU A 1 107 ? -1.342 8.901 -19.009 1.00 95.50 107 LEU A C 1
ATOM 819 O O . LEU A 1 107 ? -1.226 9.208 -20.194 1.00 95.50 107 LEU A O 1
ATOM 823 N N . ARG A 1 108 ? -2.551 8.828 -18.438 1.00 94.75 108 ARG A N 1
ATOM 824 C CA . ARG A 1 108 ? -3.787 9.164 -19.162 1.00 94.75 108 ARG A CA 1
ATOM 825 C 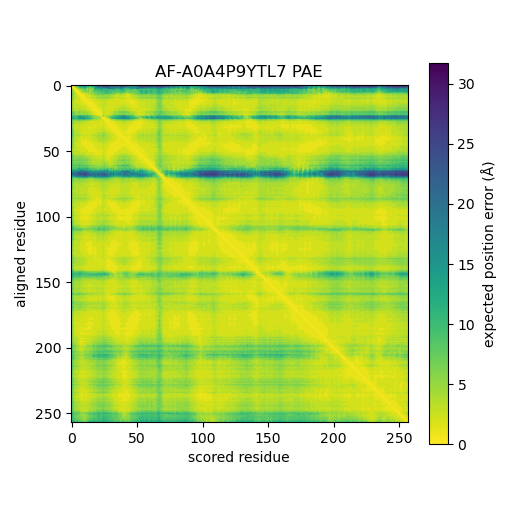C . ARG A 1 108 ? -3.851 10.657 -19.517 1.00 94.75 108 ARG A C 1
ATOM 827 O O . ARG A 1 108 ? -3.300 11.502 -18.817 1.00 94.75 108 ARG A O 1
ATOM 834 N N . ARG A 1 109 ? -4.649 10.994 -20.540 1.00 92.88 109 ARG A N 1
ATOM 835 C CA . ARG A 1 109 ? -4.860 12.380 -21.022 1.00 92.88 109 ARG A CA 1
ATOM 836 C C . ARG A 1 109 ? -5.252 13.366 -19.913 1.00 92.88 109 ARG A C 1
ATOM 838 O O . ARG A 1 109 ? -4.733 14.475 -19.850 1.00 92.88 109 ARG A O 1
ATOM 845 N N . ASN A 1 110 ? -6.167 12.957 -19.033 1.00 93.81 110 ASN A N 1
ATOM 846 C CA . ASN A 1 110 ? -6.610 13.774 -17.904 1.00 93.81 110 ASN A CA 1
ATOM 847 C C . ASN A 1 110 ? -5.710 13.543 -16.691 1.00 93.81 110 ASN A C 1
ATOM 849 O O . ASN A 1 110 ? -5.726 12.456 -16.110 1.00 93.81 110 ASN A O 1
ATOM 853 N N . LYS A 1 111 ? -4.991 14.583 -16.262 1.00 89.94 111 LYS A N 1
ATOM 854 C CA . LYS A 1 111 ? -4.017 14.506 -15.167 1.00 89.94 111 LYS A CA 1
ATOM 855 C C . LYS A 1 111 ? -4.599 13.827 -13.922 1.00 89.94 111 LYS A C 1
ATOM 857 O O . LYS A 1 111 ? -5.573 14.297 -13.339 1.00 89.94 111 LYS A O 1
ATOM 862 N N . TYR A 1 112 ? -3.960 12.743 -13.495 1.00 95.12 112 TYR A N 1
ATOM 863 C CA . TYR A 1 112 ? -4.272 12.044 -12.254 1.00 95.12 112 TYR A CA 1
ATOM 864 C C . TYR A 1 112 ? -2.989 11.530 -11.634 1.00 95.12 112 TYR A C 1
ATOM 866 O O . TYR A 1 112 ? -2.352 10.608 -12.129 1.00 95.12 112 TYR A O 1
ATOM 874 N N . ASN A 1 113 ? -2.552 12.222 -10.591 1.00 93.88 113 ASN A N 1
ATOM 875 C CA . ASN A 1 113 ? -1.251 11.978 -9.991 1.00 93.88 113 ASN A CA 1
ATOM 876 C C . ASN A 1 113 ? -1.344 10.949 -8.855 1.00 93.88 113 ASN A C 1
ATOM 878 O O . ASN A 1 113 ? -2.426 10.594 -8.386 1.00 93.88 113 ASN A O 1
ATOM 882 N N . LEU A 1 114 ? -0.177 10.524 -8.375 1.00 93.44 114 LEU A N 1
ATOM 883 C CA . LEU A 1 114 ? -0.062 9.528 -7.317 1.00 93.44 114 LEU A CA 1
ATOM 884 C C . LEU A 1 114 ? -0.700 9.971 -5.985 1.00 93.44 114 LEU A C 1
ATOM 886 O O . LEU A 1 114 ? -1.187 9.125 -5.245 1.00 93.44 114 LEU A O 1
ATOM 890 N N . ASN A 1 115 ? -0.755 11.277 -5.677 1.00 93.06 115 ASN A N 1
ATOM 891 C CA . ASN A 1 115 ? -1.463 11.773 -4.485 1.00 93.06 115 ASN A CA 1
ATOM 892 C C . ASN A 1 115 ? -2.976 11.591 -4.620 1.00 93.06 115 ASN A C 1
ATOM 894 O O . ASN A 1 115 ? -3.624 11.142 -3.682 1.00 93.06 115 ASN A O 1
ATOM 898 N N . SER A 1 116 ? -3.540 11.920 -5.785 1.00 94.12 116 SER A N 1
ATOM 899 C CA . SER A 1 116 ? -4.966 11.716 -6.051 1.00 94.12 116 SER A CA 1
ATOM 900 C C . SE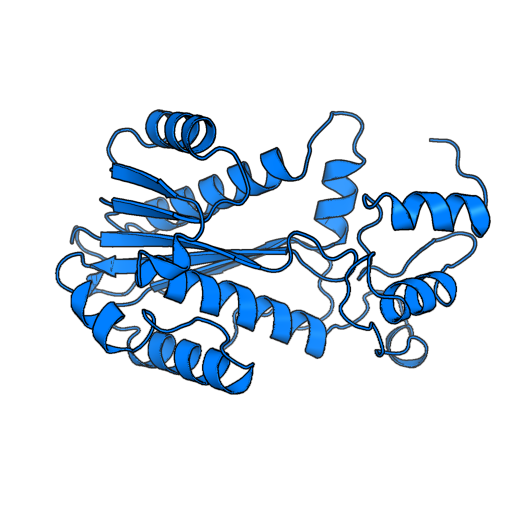R A 1 116 ? -5.332 10.236 -5.936 1.00 94.12 116 SER A C 1
ATOM 902 O O . SER A 1 116 ? -6.275 9.904 -5.228 1.00 94.12 116 SER A O 1
ATOM 904 N N . MET A 1 117 ? -4.522 9.357 -6.532 1.00 95.62 117 MET A N 1
ATOM 905 C CA . MET A 1 117 ? -4.682 7.904 -6.429 1.00 95.62 117 MET A CA 1
ATOM 906 C C . MET A 1 117 ? -4.593 7.385 -4.996 1.00 95.62 117 MET A C 1
ATOM 908 O O . MET A 1 117 ? -5.428 6.582 -4.589 1.00 95.62 117 MET A O 1
ATOM 912 N N . ALA A 1 118 ? -3.615 7.863 -4.225 1.00 93.56 118 ALA A N 1
ATOM 913 C CA . ALA A 1 118 ? -3.474 7.533 -2.811 1.00 93.56 118 ALA A CA 1
ATOM 914 C C . ALA A 1 118 ? -4.725 7.927 -2.012 1.00 93.56 118 ALA A C 1
ATOM 916 O O . ALA A 1 118 ? -5.320 7.087 -1.341 1.00 93.56 118 ALA A O 1
ATOM 917 N N . HIS A 1 119 ? -5.179 9.178 -2.144 1.00 94.75 119 HIS A N 1
ATOM 918 C CA . HIS A 1 119 ? -6.353 9.662 -1.416 1.00 94.75 119 HIS A CA 1
ATOM 919 C C . HIS A 1 119 ? -7.615 8.881 -1.798 1.00 94.75 119 HIS A C 1
ATOM 921 O O . HIS A 1 119 ? -8.390 8.500 -0.923 1.00 94.75 119 HIS A O 1
ATOM 927 N N . ASP A 1 120 ? -7.832 8.634 -3.091 1.00 96.75 120 ASP A N 1
ATOM 928 C CA . ASP A 1 120 ? -9.009 7.903 -3.566 1.00 96.75 120 ASP A CA 1
ATOM 929 C C . ASP A 1 120 ? -8.982 6.439 -3.107 1.00 96.75 120 ASP A C 1
ATOM 931 O O . ASP A 1 120 ? -10.024 5.889 -2.759 1.00 96.75 120 ASP A O 1
ATOM 935 N N . THR A 1 121 ? -7.793 5.837 -3.019 1.00 97.81 121 THR A N 1
ATOM 936 C CA . THR A 1 121 ? -7.604 4.481 -2.491 1.00 97.81 121 THR A CA 1
ATOM 937 C C . THR A 1 121 ? -7.960 4.394 -1.009 1.00 97.81 121 THR A C 1
ATOM 939 O O . THR A 1 121 ? -8.704 3.499 -0.608 1.00 97.81 121 THR A O 1
ATOM 942 N N . THR A 1 122 ? -7.493 5.336 -0.186 1.00 97.62 122 THR A N 1
ATOM 943 C CA . THR A 1 122 ? -7.890 5.401 1.227 1.00 97.62 122 THR A CA 1
ATOM 944 C C . THR A 1 122 ? -9.396 5.610 1.373 1.00 97.62 122 THR A C 1
ATOM 946 O O . THR A 1 122 ? -10.040 4.906 2.145 1.00 97.62 122 THR A O 1
ATOM 949 N N . ILE A 1 123 ? -9.985 6.528 0.598 1.00 98.19 123 ILE A N 1
ATOM 950 C CA . ILE A 1 123 ? -11.436 6.773 0.605 1.00 98.19 123 ILE A CA 1
ATOM 951 C C . ILE A 1 123 ? -12.205 5.503 0.222 1.00 98.19 123 ILE A C 1
ATOM 953 O O . ILE A 1 123 ? -13.227 5.207 0.841 1.00 98.19 123 ILE A O 1
ATOM 957 N N . GLN A 1 124 ? -11.730 4.755 -0.777 1.00 98.25 124 GLN A N 1
ATOM 958 C CA . GLN A 1 124 ? -12.328 3.488 -1.191 1.00 98.25 124 GLN A CA 1
ATOM 959 C C . GLN A 1 124 ? -12.322 2.477 -0.037 1.00 98.25 124 GLN A C 1
ATOM 961 O O . GLN A 1 124 ? -13.383 1.965 0.308 1.00 98.25 124 GLN A O 1
ATOM 966 N N . LEU A 1 125 ? -11.170 2.246 0.599 1.00 98.38 125 LEU A N 1
ATOM 967 C CA . LEU A 1 125 ? -11.054 1.291 1.707 1.00 98.38 125 LEU A CA 1
ATOM 968 C C . LEU A 1 125 ? -11.943 1.668 2.902 1.00 98.38 125 LEU A C 1
ATOM 970 O O . LEU A 1 125 ? -12.598 0.802 3.478 1.00 98.38 125 LEU A O 1
ATOM 974 N N . LEU A 1 126 ? -12.021 2.958 3.246 1.00 98.06 126 LEU A N 1
ATOM 975 C CA . LEU A 1 126 ? -12.916 3.441 4.303 1.00 98.06 126 LEU A CA 1
ATOM 976 C C . LEU A 1 126 ? -14.389 3.190 3.959 1.00 98.06 126 LEU A C 1
ATOM 978 O O . LEU A 1 126 ? -15.150 2.718 4.800 1.00 98.06 126 LEU A O 1
ATOM 982 N N . ARG A 1 127 ? -14.801 3.476 2.718 1.00 98.12 127 ARG A N 1
ATOM 983 C CA . ARG A 1 127 ? -16.177 3.230 2.259 1.00 98.12 127 ARG A CA 1
ATOM 984 C C . ARG A 1 127 ? -16.532 1.750 2.268 1.00 98.12 127 ARG A C 1
ATOM 986 O O . ARG A 1 127 ? -17.642 1.413 2.659 1.00 98.12 127 ARG A O 1
ATOM 993 N N . GLU A 1 128 ? -15.613 0.886 1.852 1.00 97.62 128 GLU A N 1
ATOM 994 C CA . GLU A 1 128 ? -15.814 -0.564 1.863 1.00 97.62 128 GLU A CA 1
ATOM 995 C C . GLU A 1 128 ? -15.965 -1.098 3.294 1.00 97.62 128 GLU A C 1
ATOM 997 O O . GLU A 1 128 ? -16.883 -1.870 3.553 1.00 97.62 128 GLU A O 1
ATOM 1002 N N . ALA A 1 129 ? -15.148 -0.626 4.242 1.00 96.56 129 ALA A N 1
ATOM 1003 C CA . ALA A 1 129 ? -15.279 -1.002 5.651 1.00 96.56 129 ALA A CA 1
ATOM 1004 C C . ALA A 1 129 ? -16.615 -0.533 6.264 1.00 96.56 129 ALA A C 1
ATOM 1006 O O . ALA A 1 129 ? -17.278 -1.295 6.966 1.00 96.56 129 ALA A O 1
ATOM 1007 N N . LEU A 1 130 ? -17.058 0.691 5.949 1.00 95.81 130 LEU A N 1
ATOM 1008 C CA . LEU A 1 130 ? -18.378 1.189 6.357 1.00 95.81 130 LEU A CA 1
ATOM 1009 C C . LEU A 1 130 ? -19.519 0.371 5.734 1.00 95.81 130 LEU A C 1
ATOM 1011 O O . LEU A 1 130 ? -20.483 0.042 6.419 1.00 95.81 130 LEU A O 1
ATOM 1015 N N . ALA A 1 131 ? -19.408 0.023 4.449 1.00 95.94 131 ALA A N 1
ATOM 1016 C CA . ALA A 1 131 ? -20.395 -0.799 3.748 1.00 95.94 131 ALA A CA 1
ATOM 1017 C C . ALA A 1 131 ? -20.467 -2.233 4.301 1.00 95.94 131 ALA A C 1
ATOM 1019 O O . ALA A 1 131 ? -21.519 -2.863 4.228 1.00 95.94 131 ALA A O 1
ATOM 1020 N N . ALA A 1 132 ? -19.378 -2.723 4.897 1.00 94.44 132 ALA A N 1
ATOM 1021 C CA . ALA A 1 132 ? -19.326 -3.986 5.625 1.00 94.44 132 ALA A CA 1
ATOM 1022 C C . ALA A 1 132 ? -19.875 -3.890 7.069 1.00 94.44 132 ALA A C 1
ATOM 1024 O O . ALA A 1 132 ? -19.707 -4.821 7.850 1.00 94.44 132 ALA A O 1
ATOM 1025 N N . ASN A 1 133 ? -20.550 -2.788 7.425 1.00 93.6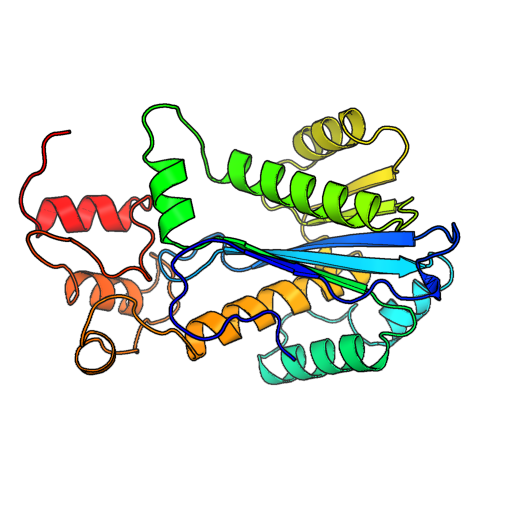2 133 ASN A N 1
ATOM 1026 C CA . ASN A 1 133 ? -21.144 -2.516 8.740 1.00 93.62 133 ASN A CA 1
ATOM 1027 C C . ASN A 1 133 ? -20.147 -2.396 9.907 1.00 93.62 133 ASN A C 1
ATOM 1029 O O . ASN A 1 133 ? -20.536 -2.545 11.066 1.00 93.62 133 ASN A O 1
ATOM 1033 N N . VAL A 1 134 ? -18.884 -2.054 9.639 1.00 96.06 134 VAL A N 1
ATOM 1034 C CA . VAL A 1 134 ? -17.944 -1.678 10.706 1.00 96.06 134 VAL A CA 1
ATOM 1035 C C . VAL A 1 134 ? -18.326 -0.285 11.222 1.00 96.06 134 VAL A C 1
ATOM 1037 O O . VAL A 1 134 ? -18.297 0.692 10.469 1.00 96.06 134 VAL A O 1
ATOM 1040 N N . ASN A 1 135 ? -18.671 -0.151 12.508 1.00 95.62 135 ASN A N 1
ATOM 1041 C CA . ASN A 1 135 ? -19.036 1.144 13.103 1.00 95.62 135 ASN A CA 1
ATOM 1042 C C . ASN A 1 135 ? -17.787 1.973 13.455 1.00 95.62 135 ASN A C 1
ATOM 1044 O O . ASN A 1 135 ? -17.407 2.122 14.617 1.00 95.62 135 ASN A O 1
ATOM 1048 N N . ILE A 1 136 ? -17.131 2.514 12.431 1.00 97.25 136 ILE A N 1
ATOM 1049 C CA . ILE A 1 136 ? -15.900 3.300 12.566 1.00 97.25 136 ILE A CA 1
ATOM 1050 C C . ILE A 1 136 ? -16.204 4.653 13.226 1.00 97.25 136 ILE A C 1
ATOM 1052 O O . ILE A 1 136 ? -17.023 5.427 12.726 1.00 97.25 136 ILE A O 1
ATOM 1056 N N . LYS A 1 137 ? -15.518 4.959 14.334 1.00 97.69 137 LYS A N 1
ATOM 1057 C CA . LYS A 1 137 ? -15.609 6.245 15.050 1.00 97.69 137 LYS A CA 1
ATOM 1058 C C . LYS A 1 137 ? -14.329 7.061 14.994 1.00 97.69 137 LYS A C 1
ATOM 1060 O O . LYS A 1 137 ? -14.409 8.286 14.932 1.00 97.69 137 LYS A O 1
ATOM 1065 N N . GLU A 1 138 ? -13.178 6.398 14.982 1.00 98.25 138 GLU A N 1
ATOM 1066 C CA . GLU A 1 138 ? -11.871 7.049 14.908 1.00 98.25 138 GLU A CA 1
ATOM 1067 C C . GLU A 1 138 ? -11.043 6.454 13.768 1.00 98.25 138 GLU A C 1
ATOM 1069 O O . GLU A 1 138 ? -11.000 5.237 13.594 1.00 98.25 138 GLU A O 1
ATOM 1074 N N . VAL A 1 139 ? -10.388 7.309 12.984 1.00 98.50 139 VAL A N 1
ATOM 1075 C CA . VAL A 1 139 ? -9.493 6.901 11.898 1.00 98.50 139 VAL A CA 1
ATOM 1076 C C . VAL A 1 139 ? -8.162 7.622 12.044 1.00 98.50 139 VAL A C 1
ATOM 1078 O O . VAL A 1 139 ? -8.120 8.848 12.127 1.00 98.50 139 VAL A O 1
ATOM 1081 N N . TYR A 1 140 ? -7.081 6.853 12.010 1.00 98.31 140 TYR A N 1
ATOM 1082 C CA . TYR A 1 140 ? -5.708 7.336 12.060 1.00 98.31 140 TYR A CA 1
ATOM 1083 C C . TYR A 1 140 ? -4.995 6.970 10.763 1.00 98.31 140 TYR A C 1
ATOM 1085 O O . TYR A 1 140 ? -5.063 5.821 10.328 1.00 98.31 140 TYR A O 1
ATOM 1093 N N . ILE A 1 141 ? -4.330 7.933 10.128 1.00 97.81 141 ILE A N 1
ATOM 1094 C CA . ILE A 1 141 ? -3.742 7.745 8.794 1.00 97.81 141 ILE A CA 1
ATOM 1095 C C . ILE A 1 141 ? -2.305 8.245 8.788 1.00 97.81 141 ILE A C 1
ATOM 1097 O O . ILE A 1 141 ? -2.057 9.388 9.186 1.00 97.81 141 ILE A O 1
ATOM 1101 N N . ASP A 1 142 ? -1.381 7.411 8.307 1.00 95.38 142 ASP A N 1
ATOM 1102 C CA . ASP A 1 142 ? -0.034 7.872 7.977 1.00 95.38 142 ASP A CA 1
ATOM 1103 C C . ASP A 1 142 ? -0.030 8.664 6.667 1.00 95.38 142 ASP A C 1
ATOM 1105 O O . ASP A 1 142 ? -0.777 8.383 5.727 1.00 95.38 142 ASP A O 1
ATOM 1109 N N . THR A 1 143 ? 0.801 9.702 6.607 1.00 91.69 143 THR A N 1
ATOM 1110 C CA . THR A 1 143 ? 1.005 10.461 5.377 1.00 91.69 143 THR A CA 1
ATOM 1111 C C . THR A 1 143 ? 2.450 10.89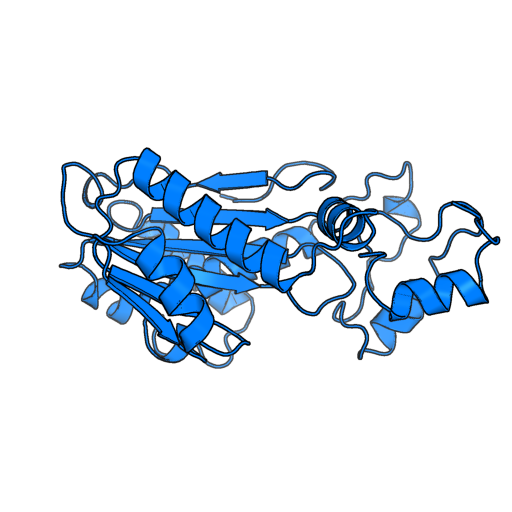8 5.212 1.00 91.69 143 THR A C 1
ATOM 1113 O O . THR A 1 143 ? 3.128 11.320 6.151 1.00 91.69 143 THR A O 1
ATOM 1116 N N . VAL A 1 144 ? 2.890 10.907 3.957 1.00 80.50 144 VAL A N 1
ATOM 1117 C CA . VAL A 1 144 ? 4.136 11.555 3.529 1.00 80.50 144 VAL A CA 1
ATOM 1118 C C . VAL A 1 144 ? 3.951 13.052 3.231 1.00 80.50 144 VAL A C 1
ATOM 1120 O O . VAL A 1 144 ? 4.929 13.798 3.172 1.00 80.50 144 VAL A O 1
ATOM 1123 N N . GLY A 1 145 ? 2.708 13.501 3.016 1.00 80.81 145 GLY A N 1
ATOM 1124 C CA . GLY A 1 145 ? 2.360 14.861 2.595 1.00 80.81 145 GLY A CA 1
ATOM 1125 C C . GLY A 1 145 ? 1.964 15.802 3.743 1.00 80.81 145 GLY A C 1
ATOM 1126 O O . GLY A 1 145 ? 2.123 15.459 4.915 1.00 80.81 145 GLY A O 1
ATOM 1127 N N . PRO A 1 146 ? 1.472 17.015 3.424 1.00 86.06 146 PRO A N 1
ATOM 1128 C CA . PRO A 1 146 ? 0.874 17.932 4.397 1.00 86.06 146 PRO A CA 1
ATOM 1129 C C . PRO A 1 146 ? -0.423 17.335 4.974 1.00 86.06 146 PRO A C 1
ATOM 1131 O O . PRO A 1 146 ? -1.387 17.163 4.212 1.00 86.06 146 PRO A O 1
ATOM 1134 N N . PRO A 1 147 ? -0.470 16.995 6.275 1.00 91.44 147 PRO A N 1
ATOM 1135 C CA . PRO A 1 147 ? -1.621 16.321 6.868 1.00 91.44 147 PRO A CA 1
ATOM 1136 C C . PRO A 1 147 ? -2.904 17.152 6.822 1.00 91.44 147 PRO A C 1
ATOM 1138 O O . PRO A 1 147 ? -3.977 16.603 6.611 1.00 91.44 147 PRO A O 1
ATOM 1141 N N . GLU A 1 148 ? -2.796 18.475 6.930 1.00 93.81 148 GLU A N 1
ATOM 1142 C CA . GLU A 1 148 ? -3.920 19.391 7.144 1.00 93.81 148 GLU A CA 1
ATOM 1143 C C . GLU A 1 148 ? -4.911 19.354 5.975 1.00 93.81 148 GLU A C 1
ATOM 1145 O O . GLU A 1 148 ? -6.120 19.224 6.155 1.00 93.81 148 GLU A O 1
ATOM 1150 N N . SER A 1 149 ? -4.387 19.418 4.747 1.00 91.81 149 SER A N 1
ATOM 1151 C CA . SER A 1 149 ? -5.211 19.374 3.532 1.00 91.81 149 SER A CA 1
ATOM 1152 C C . SER A 1 149 ? -5.882 18.014 3.330 1.00 91.81 149 SER A C 1
ATOM 1154 O O . SER A 1 149 ? -6.996 17.936 2.805 1.00 91.81 149 SER A O 1
ATOM 1156 N N . TYR A 1 150 ? -5.208 16.941 3.750 1.00 94.06 150 TYR A N 1
ATOM 1157 C CA . TYR A 1 150 ? -5.716 15.588 3.596 1.00 94.06 150 TYR A CA 1
ATOM 1158 C C . TYR A 1 150 ? -6.786 15.282 4.646 1.00 94.06 150 TYR A C 1
ATOM 1160 O O . TYR A 1 150 ? -7.860 14.787 4.302 1.00 94.06 150 TYR A O 1
ATOM 1168 N N . GLU A 1 151 ? -6.536 15.672 5.894 1.00 96.06 151 GLU A N 1
ATOM 1169 C CA . GLU A 1 151 ? -7.491 15.582 6.993 1.00 96.06 151 GLU A CA 1
ATOM 1170 C C . GLU A 1 151 ? -8.755 16.381 6.685 1.00 96.06 151 GLU A C 1
ATOM 1172 O O . GLU A 1 151 ? -9.847 15.831 6.768 1.00 96.06 151 GLU A O 1
ATOM 1177 N N . ALA A 1 152 ? -8.631 17.630 6.221 1.00 95.88 152 ALA A N 1
ATOM 1178 C CA . ALA A 1 152 ? -9.786 18.444 5.846 1.00 95.88 152 ALA A CA 1
ATOM 1179 C C . ALA A 1 152 ? -10.640 17.777 4.752 1.00 95.88 152 ALA A C 1
ATOM 1181 O O . ALA A 1 152 ? -11.866 17.719 4.872 1.00 95.88 152 ALA A O 1
ATOM 1182 N N . LYS A 1 153 ? -10.001 17.217 3.710 1.00 95.38 153 LYS A N 1
ATOM 1183 C CA . LYS A 1 153 ? -10.699 16.482 2.640 1.00 95.38 153 LYS A CA 1
ATOM 1184 C C . LYS A 1 153 ? -11.469 15.285 3.202 1.00 95.38 153 LYS A C 1
ATOM 1186 O O . LYS A 1 153 ? -12.618 15.066 2.827 1.00 95.38 153 LYS A O 1
ATOM 1191 N N . LEU A 1 154 ? -10.837 14.490 4.062 1.00 96.50 154 LEU A N 1
ATOM 1192 C CA . LEU A 1 154 ? -11.452 13.288 4.617 1.00 96.50 154 LEU A CA 1
ATOM 1193 C C . LEU A 1 154 ? -12.560 13.620 5.619 1.00 96.50 154 LEU A C 1
ATOM 1195 O O . LEU A 1 154 ? -13.639 13.044 5.523 1.00 96.50 154 LEU A O 1
ATOM 1199 N N . SER A 1 155 ? -12.345 14.587 6.507 1.00 97.12 155 SER A N 1
ATOM 1200 C CA . SER A 1 155 ? -13.346 15.055 7.471 1.00 97.12 155 SER A CA 1
ATO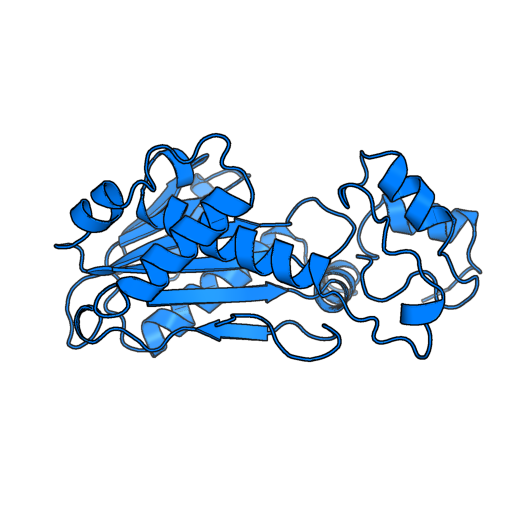M 1201 C C . SER A 1 155 ? -14.586 15.628 6.780 1.00 97.12 155 SER A C 1
ATOM 1203 O O . SER A 1 155 ? -15.700 15.429 7.255 1.00 97.12 155 SER A O 1
ATOM 1205 N N . GLN A 1 156 ? -14.435 16.270 5.615 1.00 97.38 156 GLN A N 1
ATOM 1206 C CA . GLN A 1 156 ? -15.577 16.699 4.802 1.00 97.38 156 GLN A CA 1
ATOM 1207 C C . GLN A 1 156 ? -16.360 15.512 4.213 1.00 97.38 156 GLN A C 1
ATOM 1209 O O . GLN A 1 156 ? -17.586 15.562 4.125 1.00 97.38 156 GLN A O 1
ATOM 1214 N N . LEU A 1 157 ? -15.667 14.452 3.787 1.00 97.31 157 LEU A N 1
ATOM 1215 C CA . LEU A 1 157 ? -16.290 13.258 3.205 1.00 97.31 157 LEU A CA 1
ATOM 1216 C C . LEU A 1 157 ? -16.927 12.340 4.257 1.00 97.31 157 LEU A C 1
ATOM 1218 O O . LEU A 1 157 ? -17.882 11.631 3.942 1.00 97.31 157 LEU A O 1
ATOM 1222 N N . PHE A 1 158 ? -16.404 12.350 5.482 1.00 97.25 158 PHE A N 1
ATOM 1223 C CA . PHE A 1 158 ? -16.806 11.471 6.578 1.00 97.25 158 PHE A CA 1
ATOM 1224 C C . PHE A 1 158 ? -17.054 12.273 7.874 1.00 97.25 158 PHE A C 1
ATOM 1226 O O . PHE A 1 158 ? -16.364 12.065 8.871 1.00 97.25 158 PHE A O 1
ATOM 1233 N N . PRO A 1 159 ? -18.056 13.173 7.905 1.00 95.88 159 PRO A N 1
ATOM 1234 C CA . PRO A 1 159 ? -18.234 14.153 8.987 1.00 95.88 159 PRO A CA 1
ATOM 1235 C C . PRO A 1 159 ? -18.560 13.552 10.365 1.00 95.88 159 PRO A C 1
ATOM 1237 O O . PRO A 1 159 ? -18.453 14.238 11.377 1.00 95.88 159 PRO A O 1
ATOM 1240 N N . TYR A 1 160 ? -18.969 12.283 10.420 1.00 94.81 160 TYR A N 1
ATOM 1241 C CA . TYR A 1 160 ? -19.316 11.576 11.660 1.00 94.81 160 TYR A CA 1
ATOM 1242 C C . TYR A 1 160 ? -18.172 10.723 12.221 1.00 94.81 160 TYR A C 1
ATOM 1244 O O . TYR A 1 160 ? -18.360 10.025 13.219 1.00 94.81 160 TYR A O 1
ATOM 1252 N N . ILE A 1 161 ? -17.011 10.746 11.566 1.00 97.56 161 ILE A N 1
ATOM 1253 C CA . ILE A 1 161 ? -15.819 9.998 11.952 1.00 97.56 161 ILE A CA 1
ATOM 1254 C C . ILE A 1 161 ? -14.759 11.010 12.369 1.00 97.56 161 ILE A C 1
ATOM 1256 O O . ILE A 1 161 ? -14.480 11.968 11.650 1.00 97.56 161 ILE A O 1
ATOM 1260 N N . LYS A 1 162 ? -14.142 10.797 13.528 1.00 98.19 162 LYS A N 1
ATOM 1261 C CA . LYS A 1 162 ? -12.990 11.585 13.953 1.00 98.19 162 LYS A CA 1
ATOM 1262 C C . LYS A 1 162 ? -11.769 11.107 13.179 1.00 98.19 162 LYS A C 1
ATOM 1264 O O . LYS A 1 162 ? -11.287 9.999 13.406 1.00 98.19 162 LYS A O 1
ATOM 1269 N N . ILE A 1 163 ? -11.288 11.933 12.259 1.00 98.25 163 ILE A N 1
ATOM 1270 C CA . ILE A 1 163 ? -10.144 11.609 11.408 1.00 98.25 163 ILE A CA 1
ATOM 1271 C C . ILE A 1 163 ? -8.925 12.378 11.896 1.00 98.25 163 ILE A C 1
ATOM 1273 O O . ILE A 1 163 ? -8.998 13.571 12.167 1.00 98.25 163 ILE A O 1
ATOM 1277 N N . THR A 1 164 ? -7.807 11.675 12.017 1.00 98.00 164 THR A N 1
ATOM 1278 C CA . THR A 1 164 ? -6.508 12.246 12.352 1.00 98.00 164 THR A CA 1
ATOM 1279 C C . THR A 1 164 ? -5.490 11.771 11.330 1.00 98.00 164 THR A C 1
ATOM 1281 O O . THR A 1 164 ? -5.229 10.572 11.201 1.00 98.00 164 THR A O 1
ATOM 1284 N N . VAL A 1 165 ? -4.906 12.715 10.603 1.00 97.19 165 VAL A N 1
ATOM 1285 C CA . VAL A 1 165 ? -3.813 12.444 9.671 1.00 97.19 165 VAL A CA 1
ATOM 1286 C C . VAL A 1 165 ? -2.524 12.939 10.310 1.00 97.19 165 VAL A C 1
ATOM 1288 O O . VAL A 1 165 ? -2.423 14.092 10.720 1.00 97.19 165 VAL A O 1
ATOM 1291 N N . ALA A 1 166 ? -1.513 12.079 10.400 1.00 95.00 166 ALA A N 1
ATOM 1292 C CA . ALA A 1 166 ? -0.238 12.439 11.005 1.00 95.00 166 ALA A CA 1
ATOM 1293 C C . ALA A 1 166 ? 0.931 11.870 10.205 1.00 95.00 166 ALA A C 1
ATOM 1295 O O . ALA A 1 166 ? 0.816 10.854 9.528 1.00 95.00 166 ALA A O 1
ATOM 1296 N N . LYS A 1 167 ? 2.084 12.533 10.296 1.00 93.06 167 LYS A N 1
ATOM 1297 C CA . LYS A 1 167 ? 3.341 11.973 9.793 1.00 93.06 167 LYS A CA 1
ATOM 1298 C C . LYS A 1 167 ? 3.879 10.983 10.817 1.00 93.06 167 LYS A C 1
ATOM 1300 O O . LYS A 1 167 ? 3.920 11.323 12.001 1.00 93.06 167 LYS A O 1
ATOM 1305 N N . LYS A 1 168 ? 4.382 9.833 10.362 1.00 90.00 168 LYS A N 1
ATOM 1306 C CA . LYS A 1 168 ? 4.868 8.752 11.237 1.00 90.00 168 LYS A CA 1
ATOM 1307 C C . LYS A 1 168 ? 3.764 8.258 12.174 1.00 90.00 168 LYS A C 1
ATOM 1309 O O . LYS A 1 168 ? 4.010 8.005 13.354 1.00 90.00 168 LYS A O 1
ATOM 1314 N N . ALA A 1 169 ? 2.533 8.198 11.669 1.00 92.38 169 ALA A N 1
ATOM 1315 C CA . ALA A 1 169 ? 1.374 7.760 12.433 1.00 92.38 169 ALA A CA 1
ATOM 1316 C C . ALA A 1 169 ? 1.518 6.296 12.873 1.00 92.38 169 ALA A C 1
ATOM 1318 O O . ALA A 1 169 ? 1.054 5.940 13.951 1.00 92.38 169 ALA A O 1
ATOM 1319 N N . ASP A 1 170 ? 2.238 5.479 12.103 1.00 90.31 170 ASP A N 1
ATOM 1320 C CA . ASP A 1 170 ? 2.654 4.121 12.463 1.00 90.31 170 ASP A CA 1
ATOM 1321 C C . ASP A 1 170 ? 3.429 4.068 13.792 1.00 90.31 170 ASP A C 1
ATOM 1323 O O . ASP A 1 170 ? 3.222 3.175 14.608 1.00 90.31 170 ASP A O 1
ATOM 1327 N N . SER A 1 171 ? 4.268 5.069 14.061 1.00 89.81 171 SER A N 1
ATOM 1328 C CA . SER A 1 171 ? 5.031 5.192 15.307 1.00 89.81 171 SER A CA 1
ATOM 1329 C C . SER A 1 171 ? 4.218 5.772 16.472 1.00 89.81 171 SER A C 1
ATOM 1331 O O . SER A 1 171 ? 4.686 5.746 17.610 1.00 89.81 171 SER A O 1
ATOM 1333 N N . LEU A 1 172 ? 3.046 6.351 16.200 1.00 91.50 172 LEU A N 1
ATOM 1334 C CA . LEU A 1 172 ? 2.207 7.039 17.190 1.00 91.50 172 LEU A CA 1
ATOM 1335 C C . LEU A 1 172 ? 0.991 6.201 17.598 1.00 91.50 172 LEU A C 1
ATOM 1337 O O . LEU A 1 172 ? 0.587 6.217 18.760 1.00 91.50 172 LEU A O 1
ATOM 1341 N N . TYR A 1 173 ? 0.421 5.459 16.650 1.00 94.31 173 TYR A N 1
ATOM 1342 C CA . TYR A 1 173 ? -0.834 4.739 16.800 1.00 94.31 173 TYR A CA 1
ATOM 1343 C C . TYR A 1 173 ? -0.621 3.253 16.473 1.00 94.31 173 TYR A C 1
ATOM 1345 O O . TYR A 1 173 ? -0.403 2.907 15.309 1.00 94.31 173 TYR A O 1
ATOM 1353 N N . PRO A 1 174 ? -0.745 2.341 17.459 1.00 94.75 174 PRO A N 1
ATOM 1354 C CA . PRO A 1 174 ? -0.547 0.906 17.240 1.00 94.75 174 PRO A CA 1
ATOM 1355 C C . PRO A 1 174 ? -1.416 0.312 16.123 1.00 94.75 174 PRO A C 1
ATOM 1357 O O . PRO A 1 174 ? -0.970 -0.587 15.417 1.00 94.75 174 PRO A O 1
ATOM 1360 N N . ILE A 1 175 ? -2.630 0.839 15.915 1.00 96.44 175 ILE A N 1
ATOM 1361 C CA . ILE A 1 175 ? -3.514 0.388 14.831 1.00 96.44 175 ILE A CA 1
ATOM 1362 C C . ILE A 1 175 ? -2.967 0.741 13.438 1.00 96.44 175 ILE A C 1
ATOM 1364 O O . ILE A 1 175 ? -3.137 -0.027 12.493 1.00 96.44 175 ILE A O 1
ATOM 1368 N N . VAL A 1 176 ? -2.267 1.874 13.310 1.00 96.75 176 VAL A N 1
ATOM 1369 C CA . VAL A 1 176 ? -1.609 2.276 12.059 1.00 96.75 176 VAL A CA 1
ATOM 1370 C C . VAL A 1 176 ? -0.384 1.406 11.827 1.00 96.75 176 VAL A C 1
ATOM 1372 O O . VAL A 1 176 ? -0.192 0.928 10.717 1.00 96.75 176 VAL A O 1
ATOM 1375 N N . SER A 1 177 ? 0.385 1.093 12.875 1.00 95.00 177 SER A N 1
ATOM 1376 C CA . SER A 1 177 ? 1.467 0.107 12.764 1.00 95.00 177 SER A CA 1
ATOM 1377 C C . SER A 1 177 ? 0.950 -1.266 12.314 1.00 95.00 177 SER A C 1
ATOM 1379 O O . SER A 1 177 ? 1.543 -1.883 11.432 1.00 95.00 177 SER A O 1
ATOM 1381 N N . ALA A 1 178 ? -0.196 -1.726 12.825 1.00 95.56 178 ALA A N 1
ATOM 1382 C CA . ALA A 1 178 ? -0.812 -2.967 12.359 1.00 95.56 178 ALA A CA 1
ATOM 1383 C C . ALA A 1 178 ? -1.183 -2.910 10.861 1.00 95.56 178 ALA A C 1
ATOM 1385 O O . ALA A 1 178 ? -0.850 -3.833 10.116 1.00 95.56 178 ALA A O 1
ATOM 1386 N N . ALA A 1 179 ? -1.785 -1.809 10.390 1.00 96.94 179 ALA A N 1
ATOM 1387 C CA . ALA A 1 179 ? -2.038 -1.591 8.960 1.00 96.94 179 ALA A CA 1
ATOM 1388 C C . ALA A 1 179 ? -0.732 -1.562 8.139 1.00 96.94 179 ALA A C 1
ATOM 1390 O O . ALA A 1 179 ? -0.651 -2.154 7.062 1.00 96.94 179 ALA A O 1
ATOM 1391 N N . SER A 1 180 ? 0.322 -0.955 8.685 1.00 95.38 180 SER A N 1
ATOM 1392 C CA . SER A 1 180 ? 1.660 -0.913 8.094 1.00 95.38 180 SER A CA 1
ATOM 1393 C C . SER A 1 180 ? 2.231 -2.303 7.833 1.00 95.38 180 SER A C 1
ATOM 1395 O O . SER A 1 180 ? 2.775 -2.574 6.759 1.00 95.38 180 SER A O 1
ATOM 1397 N N . ILE A 1 181 ? 2.092 -3.207 8.808 1.00 95.19 181 ILE A N 1
ATOM 1398 C CA . ILE A 1 181 ? 2.521 -4.603 8.688 1.00 95.19 181 ILE A CA 1
ATOM 1399 C C . ILE A 1 181 ? 1.740 -5.303 7.578 1.00 95.19 181 ILE A C 1
ATOM 1401 O O . ILE A 1 181 ? 2.358 -5.906 6.700 1.00 95.19 181 ILE A O 1
ATOM 1405 N N . CYS A 1 182 ? 0.413 -5.170 7.561 1.00 96.19 182 CYS A N 1
ATOM 1406 C CA . CYS A 1 182 ? -0.429 -5.751 6.517 1.00 96.19 182 CYS A CA 1
ATOM 1407 C C . CYS A 1 182 ? -0.030 -5.261 5.113 1.00 96.19 182 CYS A C 1
ATOM 1409 O O . CYS A 1 182 ? 0.105 -6.078 4.198 1.00 96.19 182 CYS A O 1
ATOM 1411 N N . ALA A 1 183 ? 0.235 -3.961 4.942 1.00 96.50 183 ALA A N 1
ATOM 1412 C CA . ALA A 1 183 ? 0.679 -3.395 3.668 1.00 96.50 183 ALA A CA 1
ATOM 1413 C C . ALA A 1 183 ? 2.060 -3.925 3.242 1.00 96.50 183 ALA A C 1
ATOM 1415 O O . ALA A 1 183 ? 2.229 -4.375 2.105 1.00 96.50 183 ALA A O 1
ATOM 1416 N N . LYS A 1 184 ? 3.046 -3.889 4.152 1.00 95.00 184 LYS A N 1
ATOM 1417 C CA . LYS A 1 184 ? 4.433 -4.294 3.874 1.00 95.00 184 LYS A CA 1
ATOM 1418 C C . LYS A 1 184 ? 4.538 -5.780 3.559 1.00 95.00 184 LYS A C 1
ATOM 1420 O O . LYS A 1 184 ? 5.092 -6.121 2.521 1.00 95.00 184 LYS A O 1
ATOM 1425 N N . VAL A 1 185 ? 3.960 -6.644 4.397 1.00 95.38 185 VAL A N 1
ATOM 1426 C CA . VAL A 1 185 ? 4.005 -8.097 4.173 1.00 95.38 185 VAL A CA 1
ATOM 1427 C C . VAL A 1 185 ? 3.303 -8.449 2.865 1.00 95.38 185 VAL A C 1
ATOM 1429 O O . VAL A 1 185 ? 3.891 -9.131 2.037 1.00 95.38 185 VAL A O 1
ATOM 1432 N N . THR A 1 186 ? 2.109 -7.902 2.606 1.00 96.62 186 THR A N 1
ATOM 1433 C CA . THR A 1 186 ? 1.396 -8.158 1.341 1.00 96.62 186 THR A CA 1
ATOM 1434 C C . THR A 1 186 ? 2.234 -7.754 0.129 1.00 96.62 186 THR A C 1
ATOM 1436 O O . THR A 1 186 ? 2.353 -8.520 -0.826 1.00 96.62 186 THR A O 1
ATOM 1439 N N . ARG A 1 187 ? 2.837 -6.560 0.152 1.00 96.00 187 ARG A N 1
ATOM 1440 C CA . ARG A 1 187 ? 3.693 -6.092 -0.941 1.00 96.00 187 ARG A CA 1
ATOM 1441 C C . ARG A 1 187 ? 4.906 -6.999 -1.139 1.00 96.00 187 ARG A C 1
ATOM 1443 O O . ARG A 1 187 ? 5.194 -7.365 -2.278 1.00 96.00 187 ARG A O 1
ATOM 1450 N N . ASP A 1 188 ? 5.620 -7.303 -0.060 1.00 93.88 188 ASP A N 1
ATOM 1451 C CA . ASP A 1 188 ? 6.855 -8.083 -0.102 1.00 93.88 188 ASP A CA 1
ATOM 1452 C C . ASP A 1 188 ? 6.558 -9.494 -0.641 1.00 93.88 188 ASP A C 1
ATOM 1454 O O . ASP A 1 188 ? 7.219 -9.933 -1.584 1.00 93.88 188 ASP A O 1
ATOM 1458 N N . THR A 1 189 ? 5.475 -10.135 -0.179 1.00 94.19 189 THR A N 1
ATOM 1459 C CA . THR A 1 189 ? 5.008 -11.425 -0.709 1.00 94.19 189 THR A CA 1
ATOM 1460 C C . THR A 1 189 ? 4.684 -11.355 -2.204 1.00 94.19 189 THR A C 1
ATOM 1462 O O . THR A 1 189 ? 5.099 -12.239 -2.951 1.00 94.19 189 THR A O 1
ATOM 1465 N N . ILE A 1 190 ? 3.991 -10.309 -2.680 1.00 95.44 190 ILE A N 1
ATOM 1466 C CA . ILE A 1 190 ? 3.678 -10.160 -4.115 1.00 95.44 190 ILE A CA 1
ATOM 1467 C C . ILE A 1 190 ? 4.951 -10.018 -4.954 1.00 95.44 190 ILE A C 1
ATOM 1469 O O . ILE A 1 190 ? 5.025 -10.577 -6.044 1.00 95.44 190 ILE A O 1
ATOM 1473 N N . ILE A 1 191 ? 5.953 -9.275 -4.477 1.00 94.31 191 ILE A N 1
ATOM 1474 C CA . ILE A 1 191 ? 7.215 -9.106 -5.209 1.00 94.31 191 ILE A CA 1
ATOM 1475 C C . ILE A 1 191 ? 8.018 -10.411 -5.227 1.00 94.31 191 ILE A C 1
ATOM 1477 O O . ILE A 1 191 ? 8.539 -10.791 -6.275 1.00 94.31 191 ILE A O 1
ATOM 1481 N N . GLN A 1 192 ? 8.095 -11.124 -4.103 1.00 91.62 192 GLN A N 1
ATOM 1482 C CA . GLN A 1 192 ? 8.792 -12.412 -4.024 1.00 91.62 192 GLN A CA 1
ATOM 1483 C C . GLN A 1 192 ? 8.155 -13.469 -4.928 1.00 91.62 192 GLN A C 1
ATOM 1485 O O . GLN A 1 192 ? 8.851 -14.190 -5.645 1.00 91.62 192 GLN A O 1
ATOM 1490 N N . GLN A 1 193 ? 6.823 -13.527 -4.925 1.00 92.06 193 GLN A N 1
ATOM 1491 C CA . GLN A 1 193 ? 6.029 -14.473 -5.705 1.00 92.06 193 GLN A CA 1
ATOM 1492 C C . GLN A 1 193 ? 5.604 -13.904 -7.061 1.00 92.06 193 GLN A C 1
ATOM 1494 O O . GLN A 1 193 ? 4.688 -14.438 -7.684 1.00 92.06 193 GLN A O 1
ATOM 1499 N N . TRP A 1 194 ? 6.249 -12.827 -7.527 1.00 94.06 194 TRP A N 1
ATOM 1500 C CA . TRP A 1 194 ? 5.852 -12.160 -8.762 1.00 94.06 194 TRP A CA 1
ATOM 1501 C C . TRP A 1 194 ? 5.813 -13.161 -9.916 1.00 94.06 194 TRP A C 1
ATOM 1503 O O . TRP A 1 194 ? 6.747 -13.943 -10.082 1.00 94.06 194 TRP A O 1
ATOM 1513 N N . SER A 1 195 ? 4.747 -13.139 -10.705 1.00 93.94 195 SER A N 1
ATOM 1514 C CA . SER A 1 195 ? 4.629 -13.914 -11.939 1.00 93.94 195 SER A CA 1
ATOM 1515 C C . SER A 1 195 ? 4.400 -12.941 -13.079 1.00 93.94 195 SER A C 1
ATOM 1517 O O . SER A 1 195 ? 3.578 -12.024 -12.968 1.00 93.94 195 SER A O 1
ATOM 1519 N N . PHE A 1 196 ? 5.168 -13.107 -14.151 1.00 94.81 196 PHE A N 1
ATOM 1520 C CA . PHE A 1 196 ? 5.059 -12.247 -15.319 1.00 94.81 196 PHE A CA 1
ATOM 1521 C C . PHE A 1 196 ? 3.832 -12.639 -16.144 1.00 94.81 196 PHE A C 1
ATOM 1523 O O . PHE A 1 196 ? 3.523 -13.816 -16.315 1.00 94.81 196 PHE A O 1
ATOM 1530 N N . ALA A 1 197 ? 3.106 -11.638 -16.644 1.00 93.88 197 ALA A N 1
ATOM 1531 C CA . ALA A 1 197 ? 1.964 -11.876 -17.527 1.00 93.88 197 ALA A CA 1
ATOM 1532 C C . ALA A 1 197 ? 2.424 -12.216 -18.954 1.00 93.88 197 ALA A C 1
ATOM 1534 O O . ALA A 1 197 ? 1.684 -12.807 -19.738 1.00 93.88 197 ALA A O 1
ATOM 1535 N N . GLU A 1 198 ? 3.646 -11.811 -19.288 1.00 93.62 198 GLU A N 1
ATOM 1536 C CA . GLU A 1 198 ? 4.285 -11.987 -20.576 1.00 93.62 198 GLU A CA 1
ATOM 1537 C C . GLU A 1 198 ? 4.697 -13.460 -20.780 1.00 93.62 198 GLU A C 1
ATOM 1539 O O . GLU A 1 198 ? 5.427 -14.022 -19.955 1.00 93.62 198 GLU A O 1
ATOM 1544 N N . PRO A 1 199 ? 4.271 -14.115 -21.878 1.00 90.81 199 PRO A N 1
ATOM 1545 C CA . PRO A 1 199 ? 4.597 -15.517 -22.127 1.00 90.81 199 PRO A CA 1
ATOM 1546 C C . PRO A 1 199 ? 6.107 -15.784 -22.135 1.00 90.81 199 PRO A C 1
ATOM 1548 O O . PRO A 1 199 ? 6.859 -15.147 -22.867 1.00 90.81 199 PRO A O 1
ATOM 1551 N N . GLY A 1 200 ? 6.552 -16.750 -21.327 1.00 90.00 200 GLY A N 1
ATOM 1552 C CA . GLY A 1 200 ? 7.961 -17.152 -21.237 1.00 90.00 200 GLY A CA 1
ATOM 1553 C C . GLY A 1 200 ? 8.866 -16.188 -20.460 1.00 90.00 200 GLY A C 1
ATOM 1554 O O . GLY A 1 200 ? 10.024 -16.523 -20.216 1.00 90.00 200 GLY A O 1
ATOM 1555 N N . ALA A 1 201 ? 8.359 -15.037 -20.012 1.00 91.19 201 ALA A N 1
ATOM 1556 C CA . ALA A 1 201 ? 9.165 -14.039 -19.316 1.00 91.19 201 ALA A CA 1
ATOM 1557 C C . ALA A 1 201 ? 9.714 -14.542 -17.974 1.00 91.19 201 ALA A C 1
ATOM 1559 O O . ALA A 1 201 ? 10.857 -14.246 -17.645 1.00 91.19 201 ALA A O 1
ATOM 1560 N N . ASP A 1 202 ? 8.971 -15.384 -17.250 1.00 90.81 202 ASP A N 1
ATOM 1561 C CA . ASP A 1 202 ? 9.450 -16.028 -16.017 1.00 90.81 202 ASP A CA 1
ATOM 1562 C C . ASP A 1 202 ? 10.713 -16.895 -16.217 1.00 90.81 202 ASP A C 1
ATOM 1564 O O . ASP A 1 202 ? 11.465 -17.099 -15.265 1.00 90.81 202 ASP A O 1
ATOM 1568 N N . ALA A 1 203 ? 10.969 -17.392 -17.435 1.00 89.94 203 ALA A N 1
ATOM 1569 C CA . ALA A 1 203 ? 12.156 -18.191 -17.755 1.00 89.94 203 ALA A CA 1
ATOM 1570 C C . ALA A 1 203 ? 13.361 -17.347 -18.206 1.00 89.94 203 ALA A C 1
ATOM 1572 O O . ALA A 1 203 ? 14.492 -17.830 -18.176 1.00 89.94 203 ALA A O 1
ATOM 1573 N N . VAL A 1 204 ? 13.124 -16.110 -18.652 1.00 90.19 204 VAL A N 1
ATOM 1574 C CA . VAL A 1 204 ? 14.141 -15.252 -19.282 1.00 90.19 204 VAL A CA 1
ATOM 1575 C C . VAL A 1 204 ? 14.547 -14.098 -18.369 1.00 90.19 204 VAL A C 1
ATOM 1577 O O . VAL A 1 204 ? 15.724 -13.747 -18.291 1.00 90.19 204 VAL A O 1
ATOM 1580 N N . LEU A 1 205 ? 13.587 -13.504 -17.661 1.00 90.31 205 LEU A N 1
ATOM 1581 C CA . LEU A 1 205 ? 13.817 -12.332 -16.830 1.00 90.31 205 LEU A CA 1
ATOM 1582 C C . LEU A 1 205 ? 14.387 -12.738 -15.473 1.00 90.31 205 LEU A C 1
ATOM 1584 O O . LEU A 1 205 ? 13.781 -13.481 -14.700 1.00 90.31 205 LEU A O 1
ATOM 1588 N N . SER A 1 206 ? 15.552 -12.182 -15.148 1.00 89.31 206 SER A N 1
ATOM 1589 C CA . SER A 1 206 ? 16.131 -12.333 -13.816 1.00 89.31 206 SER A CA 1
ATOM 1590 C C . SER A 1 206 ? 15.227 -11.702 -12.757 1.00 89.31 206 SER A C 1
ATOM 1592 O O . SER A 1 206 ? 14.741 -10.586 -12.930 1.00 89.31 206 SER A O 1
ATOM 1594 N N . ARG A 1 207 ? 15.076 -12.370 -11.611 1.00 88.81 207 ARG A N 1
ATOM 1595 C CA . ARG A 1 207 ? 14.396 -11.824 -10.421 1.00 88.81 207 ARG A CA 1
ATOM 1596 C C . ARG A 1 207 ? 15.311 -10.957 -9.549 1.00 88.81 207 ARG A C 1
ATOM 1598 O O . ARG A 1 207 ? 14.910 -10.517 -8.476 1.00 88.81 207 ARG A O 1
ATOM 1605 N N . ALA A 1 208 ? 16.543 -10.694 -9.993 1.00 91.19 208 ALA A N 1
ATOM 1606 C CA . ALA A 1 208 ? 17.486 -9.804 -9.318 1.00 91.19 208 ALA A CA 1
ATOM 1607 C C . ALA A 1 208 ? 17.111 -8.325 -9.534 1.00 91.19 208 ALA A C 1
ATOM 1609 O O . ALA A 1 208 ? 17.856 -7.557 -10.139 1.00 91.19 208 ALA A O 1
ATOM 1610 N N . PHE A 1 209 ? 15.936 -7.932 -9.041 1.00 92.25 209 PHE A N 1
ATOM 1611 C CA . PHE A 1 209 ? 15.353 -6.600 -9.218 1.00 92.25 209 PHE A CA 1
ATOM 1612 C C . PHE A 1 209 ? 16.106 -5.483 -8.482 1.00 92.25 209 PHE A C 1
ATOM 1614 O O . PHE A 1 209 ? 15.841 -4.308 -8.722 1.00 92.25 209 PHE A O 1
ATOM 1621 N N . GLY A 1 210 ? 17.005 -5.828 -7.556 1.00 92.88 210 GLY A N 1
ATOM 1622 C CA . GLY A 1 210 ? 17.503 -4.887 -6.557 1.00 92.88 210 GLY A CA 1
ATOM 1623 C C . GLY A 1 210 ? 16.402 -4.507 -5.562 1.00 92.88 210 GLY A C 1
ATOM 1624 O O . GLY A 1 210 ? 15.500 -5.289 -5.274 1.00 92.88 210 GLY A O 1
ATOM 1625 N N . SER A 1 211 ? 16.468 -3.293 -5.028 1.00 92.88 211 SER A N 1
ATOM 1626 C CA . SER A 1 211 ? 15.479 -2.744 -4.090 1.00 92.88 211 SER A CA 1
ATOM 1627 C C . SER A 1 211 ? 14.146 -2.348 -4.743 1.00 92.88 211 SER A C 1
ATOM 1629 O O . SER A 1 211 ? 13.160 -2.104 -4.042 1.00 92.88 211 SER A O 1
ATOM 1631 N N . GLY A 1 212 ? 14.113 -2.216 -6.073 1.00 95.31 212 GLY A N 1
ATOM 1632 C CA . GLY A 1 212 ? 12.980 -1.687 -6.828 1.00 95.31 212 GLY A CA 1
ATOM 1633 C C . GLY A 1 212 ? 12.876 -0.159 -6.837 1.00 95.31 212 GLY A C 1
ATOM 1634 O O . GLY A 1 212 ? 11.956 0.369 -7.458 1.00 95.31 212 GLY A O 1
ATOM 1635 N N . TYR A 1 213 ? 13.786 0.574 -6.187 1.00 95.75 213 TYR A N 1
ATOM 1636 C CA . TYR A 1 213 ? 13.818 2.041 -6.200 1.00 95.75 213 TYR A CA 1
ATOM 1637 C C . TYR A 1 213 ? 14.691 2.588 -7.331 1.00 95.75 213 TYR A C 1
ATOM 1639 O O . TYR A 1 213 ? 15.753 2.058 -7.635 1.00 95.75 213 TYR A O 1
ATOM 1647 N N . SER A 1 214 ? 14.297 3.727 -7.903 1.00 93.75 214 SER A N 1
ATOM 1648 C CA . SER A 1 214 ? 15.063 4.402 -8.961 1.00 93.75 214 SER A CA 1
ATOM 1649 C C . SER A 1 214 ? 16.424 4.949 -8.509 1.00 93.75 214 SER A C 1
ATOM 1651 O O . SER A 1 214 ? 17.232 5.331 -9.350 1.00 93.75 214 SER A O 1
ATOM 1653 N N . SER A 1 215 ? 16.672 5.021 -7.198 1.00 94.69 215 SER A N 1
ATOM 1654 C CA . SER A 1 215 ? 17.959 5.410 -6.609 1.00 94.69 215 SER A CA 1
ATOM 1655 C C . SER A 1 215 ? 18.947 4.249 -6.476 1.00 94.69 215 SER A C 1
ATOM 1657 O O . SER A 1 215 ? 20.110 4.486 -6.170 1.00 94.69 215 SER A O 1
ATOM 1659 N N . ASP A 1 216 ? 18.501 3.005 -6.655 1.00 96.81 216 ASP A N 1
ATOM 1660 C CA . ASP A 1 216 ? 19.346 1.824 -6.520 1.00 96.81 216 ASP A CA 1
ATOM 1661 C C . ASP A 1 216 ? 19.987 1.442 -7.867 1.00 96.81 216 ASP A C 1
ATOM 1663 O O . ASP A 1 216 ? 19.264 1.131 -8.824 1.00 96.81 216 ASP A O 1
ATOM 1667 N N . PRO A 1 217 ? 21.332 1.413 -7.958 1.00 96.50 217 PRO A N 1
ATOM 1668 C CA . PRO A 1 217 ? 22.042 1.051 -9.181 1.00 96.50 217 PRO A CA 1
ATOM 1669 C C . PRO A 1 217 ? 21.659 -0.322 -9.739 1.00 96.50 217 PRO A C 1
ATOM 1671 O O . PRO A 1 217 ? 21.591 -0.478 -10.959 1.00 96.50 217 PRO A O 1
ATOM 1674 N N . ASN A 1 218 ? 21.367 -1.302 -8.876 1.00 97.06 218 ASN A N 1
ATOM 1675 C CA . ASN A 1 218 ? 20.984 -2.645 -9.316 1.00 97.06 218 ASN A CA 1
ATOM 1676 C C . ASN A 1 218 ? 19.614 -2.629 -10.001 1.00 97.06 218 ASN A C 1
ATOM 1678 O O . ASN A 1 218 ? 19.454 -3.219 -11.067 1.00 97.06 218 ASN A O 1
ATOM 1682 N N . THR A 1 219 ? 18.662 -1.873 -9.447 1.00 97.31 219 THR A N 1
ATOM 1683 C CA . THR A 1 219 ? 17.337 -1.673 -10.052 1.00 97.31 219 THR A CA 1
ATOM 1684 C C . THR A 1 219 ? 17.446 -0.984 -11.415 1.00 97.31 219 THR A C 1
ATOM 1686 O O . THR A 1 219 ? 16.822 -1.407 -12.386 1.00 97.31 219 THR A O 1
ATOM 1689 N N . VAL A 1 220 ? 18.264 0.069 -11.523 1.00 96.50 220 VAL A N 1
ATOM 1690 C CA . VAL A 1 220 ? 18.457 0.794 -12.793 1.00 96.50 220 VAL A CA 1
ATOM 1691 C C . VAL A 1 220 ? 19.153 -0.078 -13.842 1.00 96.50 220 VAL A C 1
ATOM 1693 O O . VAL A 1 220 ? 18.783 -0.035 -15.015 1.00 96.50 220 VAL A O 1
ATOM 1696 N N . SER A 1 221 ? 20.137 -0.881 -13.431 1.00 96.50 221 SER A N 1
ATOM 1697 C CA . SER A 1 221 ? 20.797 -1.863 -14.298 1.00 96.50 221 SER A CA 1
ATOM 1698 C C . SER A 1 221 ? 19.805 -2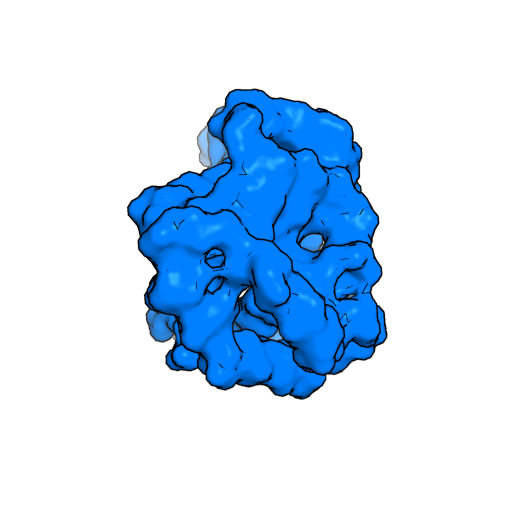.913 -14.800 1.00 96.50 221 SER A C 1
ATOM 1700 O O . SER A 1 221 ? 19.744 -3.184 -15.998 1.00 96.50 221 SER A O 1
ATOM 1702 N N . TRP A 1 222 ? 18.958 -3.435 -13.907 1.00 97.06 222 TRP A N 1
ATOM 1703 C CA . TRP A 1 222 ? 17.903 -4.372 -14.275 1.00 97.06 222 TRP A CA 1
ATOM 1704 C C . TRP A 1 222 ? 16.951 -3.767 -15.310 1.00 97.06 222 TRP A C 1
ATOM 1706 O O . TRP A 1 222 ? 16.708 -4.392 -16.335 1.00 97.06 222 TRP A O 1
ATOM 1716 N N . LEU A 1 223 ? 16.475 -2.534 -15.109 1.00 97.00 223 LEU A N 1
ATOM 1717 C CA . LEU A 1 223 ? 15.613 -1.859 -16.084 1.00 97.00 223 LEU A CA 1
ATOM 1718 C C . LEU A 1 223 ? 16.279 -1.763 -17.462 1.00 97.00 223 LEU A C 1
ATOM 1720 O O . LEU A 1 223 ? 15.678 -2.166 -18.449 1.00 97.00 223 LEU A O 1
ATOM 1724 N N . ARG A 1 224 ? 17.529 -1.289 -17.530 1.00 95.50 224 ARG A N 1
ATOM 1725 C CA . ARG A 1 224 ? 18.275 -1.148 -18.796 1.00 95.50 224 ARG A CA 1
ATOM 1726 C C . ARG A 1 224 ? 18.416 -2.456 -19.568 1.00 95.50 224 ARG A C 1
ATOM 1728 O O . ARG A 1 224 ? 18.360 -2.440 -20.790 1.00 95.50 224 ARG A O 1
ATOM 1735 N N . ASN A 1 225 ? 18.597 -3.567 -18.861 1.00 94.62 225 ASN A N 1
ATOM 1736 C CA . ASN A 1 225 ? 18.791 -4.877 -19.480 1.00 94.62 225 ASN A CA 1
ATOM 1737 C C . ASN A 1 225 ? 17.479 -5.543 -19.921 1.00 94.62 225 ASN A C 1
ATOM 1739 O O . ASN A 1 225 ? 17.527 -6.581 -20.571 1.00 94.62 225 ASN A O 1
ATOM 1743 N N . ASN A 1 226 ? 16.324 -4.982 -19.553 1.00 94.81 226 ASN A N 1
ATOM 1744 C CA . ASN A 1 226 ? 15.008 -5.572 -19.797 1.00 94.81 226 ASN A CA 1
ATOM 1745 C C . ASN A 1 226 ? 14.055 -4.569 -20.476 1.00 94.81 226 ASN A C 1
ATOM 1747 O O . ASN A 1 226 ? 12.865 -4.531 -20.159 1.00 94.81 226 ASN A O 1
ATOM 1751 N N . VAL A 1 227 ? 14.591 -3.743 -21.386 1.00 94.50 227 VAL A N 1
ATOM 1752 C CA . VAL A 1 227 ? 13.799 -2.899 -22.295 1.00 94.50 227 VAL A CA 1
ATOM 1753 C C . VAL A 1 227 ? 13.667 -3.598 -23.643 1.00 94.50 227 VAL A C 1
ATOM 1755 O O . VAL A 1 227 ? 14.658 -3.826 -24.333 1.00 94.50 227 VAL A O 1
ATOM 1758 N N . ASP A 1 228 ? 12.441 -3.916 -24.029 1.00 94.62 228 ASP A N 1
ATOM 1759 C CA . ASP A 1 228 ? 12.090 -4.328 -25.378 1.00 94.62 228 ASP A CA 1
ATOM 1760 C C . ASP A 1 228 ? 11.990 -3.097 -26.307 1.00 94.62 228 ASP A C 1
ATOM 1762 O O . ASP A 1 228 ? 11.353 -2.104 -25.933 1.00 94.62 228 ASP A O 1
ATOM 1766 N N . PRO A 1 229 ? 12.562 -3.134 -27.527 1.00 94.62 229 PRO A N 1
ATOM 1767 C CA . PRO A 1 229 ? 12.545 -1.994 -28.444 1.00 94.62 229 PRO A CA 1
ATOM 1768 C C . PRO A 1 229 ? 11.154 -1.536 -28.893 1.00 94.62 229 PRO A C 1
ATOM 1770 O O . PRO A 1 229 ? 11.027 -0.417 -29.387 1.00 94.62 229 PRO A O 1
ATOM 1773 N N . VAL A 1 230 ? 10.131 -2.387 -28.792 1.00 95.12 230 VAL A N 1
ATOM 1774 C CA . VAL A 1 230 ? 8.760 -2.099 -29.236 1.00 95.12 230 VAL A CA 1
ATOM 1775 C C . VAL A 1 230 ? 7.816 -1.991 -28.040 1.00 95.12 230 VAL A C 1
ATOM 1777 O O . VAL A 1 230 ? 7.056 -1.031 -27.939 1.00 95.12 230 VAL A O 1
ATOM 1780 N N . PHE A 1 231 ? 7.862 -2.958 -27.125 1.00 94.69 231 PHE A N 1
ATOM 1781 C CA . PHE A 1 231 ? 6.935 -3.063 -25.996 1.00 94.69 231 PHE A CA 1
ATOM 1782 C C . PHE A 1 231 ? 7.423 -2.351 -24.729 1.00 94.69 231 PHE A C 1
ATOM 1784 O O . PHE A 1 231 ? 6.646 -2.155 -23.793 1.00 94.69 231 PHE A O 1
ATOM 1791 N N . GLY A 1 232 ? 8.689 -1.930 -24.684 1.00 95.94 232 GLY A N 1
ATOM 1792 C CA . GLY A 1 232 ? 9.277 -1.312 -23.505 1.00 95.94 232 GLY A CA 1
ATOM 1793 C C . GLY A 1 232 ? 9.494 -2.329 -22.387 1.00 95.94 232 GLY A C 1
ATOM 1794 O O . GLY A 1 232 ? 10.215 -3.303 -22.552 1.00 95.94 232 GLY A O 1
ATOM 1795 N N . PHE A 1 233 ? 8.917 -2.097 -21.213 1.00 96.12 233 PHE A N 1
ATOM 1796 C CA . PHE A 1 233 ? 9.193 -2.906 -20.026 1.00 96.12 233 PHE A CA 1
ATOM 1797 C C . PHE A 1 233 ? 8.153 -4.010 -19.765 1.00 96.12 233 PHE A C 1
ATOM 1799 O O . PHE A 1 233 ? 6.987 -3.852 -20.124 1.00 96.12 233 PHE A O 1
ATOM 1806 N N . PRO A 1 234 ? 8.520 -5.082 -19.038 1.00 95.94 234 PRO A N 1
ATOM 1807 C CA . PRO A 1 234 ? 7.548 -6.047 -18.526 1.00 95.94 234 PRO A CA 1
ATOM 1808 C C . PRO A 1 234 ? 6.632 -5.428 -17.457 1.00 95.94 234 PRO A C 1
ATOM 1810 O O . PRO A 1 234 ? 6.980 -4.448 -16.791 1.00 95.94 234 PRO A O 1
ATOM 1813 N N . GLY A 1 235 ? 5.482 -6.056 -17.216 1.00 95.00 235 GLY A N 1
ATOM 1814 C CA . GLY A 1 235 ? 4.379 -5.542 -16.402 1.00 95.00 235 GLY A CA 1
ATOM 1815 C C . GLY A 1 235 ? 4.677 -5.284 -14.921 1.00 95.00 235 GLY A C 1
ATOM 1816 O O . GLY A 1 235 ? 3.851 -4.695 -14.233 1.00 95.00 235 GLY A O 1
ATOM 1817 N N . ILE A 1 236 ? 5.847 -5.676 -14.410 1.00 96.69 236 ILE A N 1
ATOM 1818 C CA . ILE A 1 236 ? 6.304 -5.293 -13.063 1.00 96.69 236 ILE A CA 1
ATOM 1819 C C . ILE A 1 236 ? 6.694 -3.809 -12.974 1.00 96.69 236 ILE A C 1
ATOM 1821 O O . ILE A 1 236 ? 6.720 -3.239 -11.881 1.00 96.69 236 ILE A O 1
ATOM 1825 N N . VAL A 1 237 ? 7.020 -3.182 -14.106 1.00 97.88 237 VAL A N 1
ATOM 1826 C CA . VAL A 1 237 ? 7.556 -1.821 -14.173 1.00 97.88 237 VAL A CA 1
ATOM 1827 C C . VAL A 1 237 ? 6.436 -0.789 -14.221 1.00 97.88 237 VAL A C 1
ATOM 1829 O O . VAL A 1 237 ? 5.452 -0.930 -14.945 1.00 97.88 237 VAL A O 1
ATOM 1832 N N . ARG A 1 238 ? 6.608 0.301 -13.474 1.00 97.94 238 ARG A N 1
ATOM 1833 C CA . ARG A 1 238 ? 5.710 1.454 -13.505 1.00 97.94 238 ARG A CA 1
ATOM 1834 C C . ARG A 1 238 ? 6.197 2.488 -14.522 1.00 97.94 238 ARG A C 1
ATOM 1836 O O . ARG A 1 238 ? 7.036 3.332 -14.212 1.00 97.94 238 ARG A O 1
ATOM 1843 N N . PHE A 1 239 ? 5.636 2.461 -15.726 1.00 97.12 239 PHE A N 1
ATOM 1844 C CA . PHE A 1 239 ? 6.031 3.312 -16.858 1.00 97.12 239 PHE A CA 1
ATOM 1845 C C . PHE A 1 239 ? 5.915 4.816 -16.571 1.00 97.12 239 PHE A C 1
ATOM 1847 O O . PHE A 1 239 ? 6.594 5.618 -17.205 1.00 97.12 239 PHE A O 1
ATOM 1854 N N . SER A 1 240 ? 5.083 5.217 -15.606 1.00 96.50 240 SER A N 1
ATOM 1855 C CA . SER A 1 240 ? 4.895 6.621 -15.226 1.00 96.50 240 SER A CA 1
ATOM 1856 C C . SER A 1 240 ? 6.058 7.237 -14.436 1.00 96.50 240 SER A C 1
ATOM 1858 O O . SER A 1 240 ? 6.010 8.426 -14.115 1.00 96.50 240 SER A O 1
ATOM 1860 N N . TRP A 1 241 ? 7.085 6.461 -14.073 1.00 97.00 241 TRP A N 1
ATOM 1861 C CA . TRP A 1 241 ? 8.276 6.982 -13.402 1.00 97.00 241 TRP A CA 1
ATOM 1862 C C . TRP A 1 241 ? 9.216 7.629 -14.420 1.00 97.00 241 TRP A C 1
ATOM 1864 O O . TRP A 1 241 ? 9.512 7.049 -15.460 1.00 97.00 241 TRP A O 1
ATOM 1874 N N . ALA A 1 242 ? 9.780 8.790 -14.075 1.00 95.69 242 ALA A N 1
ATOM 1875 C CA . ALA A 1 242 ? 10.686 9.529 -14.961 1.00 95.69 242 ALA A CA 1
ATOM 1876 C C . ALA A 1 242 ? 11.913 8.707 -15.407 1.00 95.69 242 ALA A C 1
ATOM 1878 O O . ALA A 1 242 ? 12.402 8.869 -16.523 1.00 95.69 242 ALA A O 1
ATOM 1879 N N . THR A 1 243 ? 12.398 7.795 -14.554 1.00 95.25 243 THR A N 1
ATOM 1880 C CA . THR A 1 243 ? 13.474 6.855 -14.906 1.00 95.25 243 THR A CA 1
ATOM 1881 C C . THR A 1 243 ? 13.088 5.959 -16.082 1.00 95.25 243 THR A C 1
ATOM 1883 O O . THR A 1 243 ? 13.937 5.702 -16.927 1.00 95.25 243 THR A O 1
ATOM 1886 N N . CYS A 1 244 ? 11.830 5.518 -16.162 1.00 96.06 244 CYS A N 1
ATOM 1887 C CA . CYS A 1 244 ? 11.331 4.703 -17.268 1.00 96.06 244 CYS A CA 1
ATOM 1888 C C . CYS A 1 244 ? 11.225 5.517 -18.553 1.00 96.06 244 CYS A C 1
ATOM 1890 O O . CYS A 1 244 ? 11.733 5.062 -19.569 1.00 96.06 244 CYS A O 1
ATOM 1892 N N . SER A 1 245 ? 10.645 6.723 -18.505 1.00 93.44 245 SER A N 1
ATOM 1893 C CA . SER A 1 245 ? 10.543 7.592 -19.688 1.00 93.44 245 SER A CA 1
ATOM 1894 C C . SER A 1 245 ? 11.914 7.853 -20.310 1.00 93.44 245 SER A C 1
ATOM 1896 O O . SER A 1 245 ? 12.107 7.599 -21.490 1.00 93.44 245 SER A O 1
ATOM 1898 N N . ARG A 1 246 ? 12.906 8.224 -19.488 1.00 95.12 246 ARG A N 1
ATOM 1899 C CA . ARG A 1 246 ? 14.274 8.463 -19.963 1.00 95.12 246 ARG A CA 1
ATOM 1900 C C . ARG A 1 246 ? 14.902 7.226 -20.614 1.00 95.12 246 ARG A C 1
ATOM 1902 O O . ARG A 1 246 ? 15.577 7.349 -21.624 1.00 95.12 246 ARG A O 1
ATOM 1909 N N . LEU A 1 247 ? 14.707 6.041 -20.034 1.00 95.56 247 LEU A N 1
ATOM 1910 C CA . LEU A 1 247 ? 15.253 4.804 -20.600 1.00 95.56 247 LEU A CA 1
ATOM 1911 C C . LEU A 1 247 ? 14.558 4.406 -21.907 1.00 95.56 247 LEU A C 1
ATOM 1913 O O . LEU A 1 247 ? 15.235 3.940 -22.819 1.00 95.56 247 LEU A O 1
ATOM 1917 N N . LEU A 1 248 ? 13.243 4.606 -22.015 1.00 95.94 248 LEU A N 1
ATOM 1918 C CA . LEU A 1 248 ? 12.507 4.365 -23.259 1.00 95.94 248 LEU A CA 1
ATOM 1919 C C . LEU A 1 248 ? 12.989 5.308 -24.365 1.00 95.94 248 LEU A C 1
ATOM 1921 O O . LEU A 1 248 ? 13.266 4.836 -25.459 1.00 95.94 248 LEU A O 1
ATOM 1925 N N . ASP A 1 249 ? 13.193 6.591 -24.061 1.00 94.19 249 ASP A N 1
ATOM 1926 C CA . ASP A 1 249 ? 13.721 7.565 -25.027 1.00 94.19 249 ASP A CA 1
ATOM 1927 C C . ASP A 1 249 ? 15.152 7.222 -25.491 1.00 94.19 249 ASP A C 1
ATOM 1929 O O . ASP A 1 249 ? 15.522 7.496 -26.631 1.00 94.19 249 ASP A O 1
ATOM 1933 N N . GLU A 1 250 ? 15.968 6.624 -24.614 1.00 93.69 250 GLU A N 1
ATOM 1934 C CA . GLU A 1 250 ? 17.354 6.227 -24.905 1.00 93.69 250 GLU A CA 1
ATOM 1935 C C . GLU A 1 250 ? 17.456 4.920 -25.719 1.00 93.69 250 GLU A C 1
ATOM 1937 O O . GLU A 1 250 ? 18.420 4.747 -26.466 1.00 93.69 250 GLU A O 1
ATOM 1942 N N . THR A 1 251 ? 16.524 3.974 -25.540 1.00 92.81 251 THR A N 1
ATOM 1943 C CA . THR A 1 251 ? 16.712 2.573 -25.981 1.00 92.81 251 THR A CA 1
ATOM 1944 C C . THR A 1 251 ? 15.571 1.980 -26.804 1.00 92.81 251 THR A C 1
ATOM 1946 O O . THR A 1 251 ? 15.814 1.047 -27.571 1.00 92.81 251 THR A O 1
ATOM 1949 N N . ALA A 1 252 ? 14.347 2.490 -26.667 1.00 94.38 252 ALA A N 1
ATOM 1950 C CA . ALA A 1 252 ? 13.177 1.971 -27.361 1.00 94.38 252 ALA A CA 1
ATOM 1951 C C . ALA A 1 252 ? 12.869 2.776 -28.631 1.00 94.38 252 ALA A C 1
ATOM 1953 O O . ALA A 1 252 ? 13.368 3.880 -28.858 1.00 94.38 252 ALA A O 1
ATOM 1954 N N . SER A 1 253 ? 12.028 2.205 -29.486 1.00 94.69 253 SER A N 1
ATOM 1955 C CA . SER A 1 253 ? 11.543 2.873 -30.691 1.00 94.69 253 SER A CA 1
ATOM 1956 C C . SER A 1 253 ? 10.641 4.052 -30.322 1.00 94.69 253 SER A C 1
ATOM 1958 O O . SER A 1 253 ? 9.853 3.979 -29.380 1.00 94.69 253 SER A O 1
ATOM 1960 N N . SER A 1 254 ? 10.718 5.135 -31.097 1.00 92.81 254 SER A N 1
ATOM 1961 C CA . SER A 1 254 ? 9.877 6.315 -30.878 1.00 92.81 254 SER A CA 1
ATOM 1962 C C . SER A 1 254 ? 8.395 6.003 -31.121 1.00 92.81 254 SER A C 1
ATOM 1964 O O . SER A 1 254 ? 8.039 5.378 -32.122 1.00 92.81 254 SER A O 1
ATOM 1966 N N . VAL A 1 255 ? 7.530 6.475 -30.219 1.00 92.25 255 VAL A N 1
ATOM 1967 C CA . VAL A 1 255 ? 6.068 6.336 -30.297 1.00 92.25 255 VAL A CA 1
ATOM 1968 C C . VAL A 1 255 ? 5.425 7.721 -30.313 1.00 92.25 255 VAL A C 1
ATOM 1970 O O . VAL A 1 255 ? 5.749 8.574 -29.487 1.00 92.25 255 VAL A O 1
ATOM 1973 N N . VAL A 1 256 ? 4.481 7.933 -31.233 1.00 90.44 256 VAL A N 1
ATOM 1974 C CA . VAL A 1 256 ? 3.657 9.148 -31.322 1.00 90.44 256 VAL A CA 1
ATOM 1975 C C . VAL A 1 256 ? 2.212 8.775 -30.978 1.00 90.44 256 VAL A C 1
ATOM 1977 O O . VAL A 1 256 ? 1.661 7.860 -31.591 1.00 90.44 256 VAL A O 1
ATOM 1980 N N . TRP A 1 257 ? 1.635 9.451 -29.978 1.00 87.62 257 TRP A N 1
ATOM 1981 C CA . TRP A 1 257 ? 0.308 9.174 -29.399 1.00 87.62 257 TRP A CA 1
ATOM 1982 C C . TRP A 1 257 ? -0.816 10.033 -29.982 1.00 87.62 257 TRP A C 1
ATOM 1984 O O . TRP A 1 257 ? -0.541 11.195 -30.356 1.00 87.62 257 TRP A O 1
#

Mean predicted aligned error: 4.18 Å

Sequence (257 aa):
MAATQPGPLTRSYTFHTDVPAACADGQPCLLGVDEAGRGPVLGPMVYSICYCPLERSNDIKSLGFADSKTLNEQERERLLQKICEHRDYIGWGVRVLSPQDISQSMLRRNKYNLNSMAHDTTIQLLREALAANVNIKEVYIDTVGPPESYEAKLSQLFPYIKITVAKKADSLYPIVSAASICAKVTRDTIIQQWSFAEPGADAVLSRAFGSGYSSDPNTVSWLRNNVDPVFGFPGIVRFSWATCSRLLDETASSVVW

Organism: NCBI:txid1712513

InterPro domains:
  IPR001352 Ribonuclease HII/HIII [PTHR10954] (10-257)
  IPR004649 Ribonuclease H2, subunit A [TIGR00729] (31-249)
  IPR012337 Ribonuclease H-like superfamily [SSF53098] (29-250)
  IPR023160 Ribonuclease HII, helix-loop-helix cap domain superfamily [G3DSA:1.10.10.460] (205-253)
  IPR024567 Ribonuclease HII/HIII domain [PF01351] (31-244)
  IPR024567 Ribonuclease HII/HIII domain [PS51975] (28-253)
  IPR036397 Ribonuclease H superfamily [G3DSA:3.30.420.10] (8-201)

Nearest PDB structures (foldseek):
  3puf-assembly3_G  TM=9.630E-01  e=5.668E-37  Homo sapiens
  3puf-assembly5_M  TM=9.693E-01  e=1.190E-36  Homo sapiens
  3puf-assembly4_J  TM=9.655E-01  e=1.924E-35  Homo sapiens
  3p5j-assembly1_A  TM=9.617E-01  e=6.231E-35  Mus musculus
  3kio-assembly1_A  TM=9.691E-01  e=2.394E-33  Mus musculus

pLDDT: mean 93.06, std 7.42, range [47.38, 98.5]

Radius of gyration: 19.14 Å; Cα contacts (8 Å, |Δi|>4): 470; chains: 1; bounding box: 46×38×56 Å

Secondary structure (DSSP, 8-state):
--SPPSS---S-EEEEPPPPGGGSTT--EEEEEEEE-SS-SBS-EEEEEEEEEGGGHHHHHHTTGGG-TT--HHHHHHHHHHHHHTTTT-EEEEEEE-HHHHHHHHHSSS---HHHHHHHHHHHHHHHHHHTT--EEEEEEE-SS-HHHHHHHHHHH-TTSEEEEETTGGGT-HHHHHHHHHHHHHHHHHHHT---SSTTHHHHS-S--TTS-TT-HHHHHHHHHT-BTTTBS-TTB-TTSHHHHHHHHHHSPP---

Solvent-accessible surface area (backbone atoms only — not comparable to full-atom values): 13720 Å² total; per-residue (Å²): 141,66,92,68,74,90,69,46,71,74,62,57,50,74,41,67,55,72,77,13,70,52,25,29,95,67,33,55,16,34,35,9,29,22,64,25,49,81,80,37,41,42,45,45,33,18,37,12,38,20,34,31,26,55,91,52,51,64,56,50,43,72,74,54,30,57,72,57,79,85,65,53,71,69,55,39,52,52,53,46,48,52,48,63,76,42,39,64,38,39,29,42,33,37,41,41,38,18,16,49,52,53,19,53,46,47,66,37,94,66,86,40,51,73,66,59,53,50,53,51,49,53,53,48,54,52,49,52,44,48,73,67,49,38,33,61,41,37,39,40,30,46,44,95,65,74,38,66,68,53,33,53,56,48,36,69,75,38,74,85,34,53,65,45,48,33,70,64,23,35,71,74,35,31,47,14,23,49,3,33,36,53,8,41,51,51,44,52,51,49,59,76,65,58,42,61,79,53,87,67,37,74,81,71,55,77,84,70,42,59,86,23,30,82,87,36,68,52,18,49,51,42,50,69,77,50,57,39,52,86,78,38,61,60,66,49,43,27,61,63,37,71,72,45,48,55,48,40,73,73,66,30,62,92,81,87,132